Protein AF-A0A443PJQ8-F1 (afdb_monomer)

Solvent-accessible surface area (backbone atoms only — not comparable to full-atom values): 11897 Å² total; per-residue (Å²): 130,86,82,80,72,77,77,77,75,76,94,65,53,70,30,45,56,59,37,41,75,72,63,35,44,68,38,52,44,91,67,78,41,58,80,58,66,49,72,56,95,52,37,38,32,28,23,57,45,51,42,43,94,56,44,62,62,54,51,47,50,52,36,51,48,28,71,72,37,73,86,68,40,46,61,69,47,46,48,49,49,50,50,26,34,27,21,73,39,39,65,22,39,50,52,37,33,75,33,52,25,43,45,68,77,59,100,40,48,54,56,55,16,54,48,35,64,50,61,56,66,92,64,85,81,59,67,89,72,29,93,56,40,67,50,48,54,60,53,55,62,70,73,43,95,81,70,82,79,87,81,85,73,85,76,96,73,84,84,85,78,88,74,81,78,70,67,66,67,66,69,66,68,75,76,72,85,81,77,98,72,83,58,66,63,65,70,54,51,60,47,101,72,90

Foldseek 3Di:
DPPPDPPDQPLFFAAQVVLVVLQAAEAEDDDQFQLDWDDDPSYIYGHADEAEPCCLVVLLVVLVVCVVDVVVPCSSVLSLRRVLNHQQALVSLVRCVVNNRYHYPDPGSRVVSVSSVPRCVPPDDDLVRYPCVVVSVVRSVSVDPPDDDPPDDDDPDDDDDDDPPVPPVVVVVVPPPDDDDPPCVSVVRRDNDD

Organism: NCBI:txid337451

InterPro domains:
  IPR004158 Protein of unknown function DUF247, plant [PF03140] (4-148)
  IPR004158 Protein of unknown function DUF247, plant [PTHR31170] (11-147)

Radius of gyration: 19.06 Å; Cα contacts (8 Å, |Δi|>4): 209; chains: 1; bounding box: 44×51×51 Å

Structure (mmCIF, N/CA/C/O backbone):
data_AF-A0A443PJQ8-F1
#
_entry.id   AF-A0A443PJQ8-F1
#
loop_
_atom_site.group_PDB
_atom_site.id
_atom_site.type_symbol
_atom_site.label_atom_id
_atom_site.label_alt_id
_atom_site.label_comp_id
_atom_site.label_asym_id
_atom_site.label_entity_id
_atom_site.label_seq_id
_atom_site.pdbx_PDB_ins_code
_atom_site.Cartn_x
_atom_site.Cartn_y
_atom_site.Cartn_z
_atom_site.occupancy
_atom_site.B_iso_or_equiv
_atom_site.auth_seq_id
_atom_site.auth_comp_id
_atom_site.auth_asym_id
_atom_site.auth_atom_id
_atom_site.pdbx_PDB_model_num
ATOM 1 N N . MET A 1 1 ? 30.619 6.385 32.234 1.00 41.66 1 MET A N 1
ATOM 2 C CA . MET A 1 1 ? 29.386 5.638 31.900 1.00 41.66 1 MET A CA 1
ATOM 3 C C . MET A 1 1 ? 29.283 5.552 30.386 1.00 41.66 1 MET A C 1
ATOM 5 O O . MET A 1 1 ? 29.404 6.601 29.759 1.00 41.66 1 MET A O 1
ATOM 9 N N . PRO A 1 2 ? 29.130 4.364 29.779 1.00 45.75 2 PRO A N 1
ATOM 10 C CA . PRO A 1 2 ? 28.908 4.286 28.343 1.00 45.75 2 PRO A CA 1
ATOM 11 C C . PRO A 1 2 ? 27.565 4.941 28.016 1.00 45.75 2 PRO A C 1
ATOM 13 O O . PRO A 1 2 ? 26.543 4.607 28.613 1.00 45.75 2 PRO A O 1
ATOM 16 N N . GLN A 1 3 ? 27.579 5.908 27.099 1.00 40.88 3 GLN A N 1
ATOM 17 C CA . GLN A 1 3 ? 26.362 6.540 26.604 1.00 40.88 3 GLN A CA 1
ATOM 18 C C . GLN A 1 3 ? 25.539 5.483 25.862 1.00 40.88 3 GLN A C 1
ATOM 20 O O . GLN A 1 3 ? 25.941 4.999 24.803 1.00 40.88 3 GLN A O 1
ATOM 25 N N . HIS A 1 4 ? 24.397 5.095 26.429 1.00 46.59 4 HIS A N 1
ATOM 26 C CA . HIS A 1 4 ? 23.454 4.208 25.762 1.00 46.59 4 HIS A CA 1
ATOM 27 C C . HIS A 1 4 ? 22.765 5.009 24.653 1.00 46.59 4 HIS A C 1
ATOM 29 O O . HIS A 1 4 ? 21.842 5.784 24.904 1.00 46.59 4 HIS A O 1
ATOM 35 N N . LYS A 1 5 ? 23.278 4.894 23.423 1.00 34.62 5 LYS A N 1
ATOM 36 C CA . LYS A 1 5 ? 22.664 5.520 22.250 1.00 34.62 5 LYS A CA 1
ATOM 37 C C . LYS A 1 5 ? 21.243 4.952 22.118 1.00 34.62 5 LYS A C 1
ATOM 39 O O . LYS A 1 5 ? 21.109 3.727 22.123 1.00 34.62 5 LYS A O 1
ATOM 44 N N . PRO A 1 6 ? 20.194 5.792 22.025 1.00 45.84 6 PRO A N 1
ATOM 45 C CA . PRO A 1 6 ? 18.834 5.289 21.896 1.00 45.84 6 PRO A CA 1
ATOM 46 C C . PRO A 1 6 ? 18.746 4.366 20.673 1.00 45.84 6 PRO A C 1
ATOM 48 O O . PRO A 1 6 ? 19.402 4.649 19.660 1.00 45.84 6 PRO A O 1
ATOM 51 N N . PRO A 1 7 ? 17.973 3.265 20.754 1.00 47.31 7 PRO A N 1
ATOM 52 C CA . PRO A 1 7 ? 17.862 2.320 19.657 1.00 47.31 7 PRO A CA 1
ATOM 53 C C . PRO A 1 7 ? 17.433 3.064 18.387 1.00 47.31 7 PRO A C 1
ATOM 55 O O . PRO A 1 7 ? 16.593 3.975 18.466 1.00 47.31 7 PRO A O 1
ATOM 58 N N . PRO A 1 8 ? 18.022 2.723 17.224 1.00 47.84 8 PRO A N 1
ATOM 59 C CA . PRO A 1 8 ? 17.660 3.364 15.973 1.00 47.84 8 PRO A CA 1
ATOM 60 C C . PRO A 1 8 ? 16.141 3.258 15.782 1.00 47.84 8 PRO A C 1
ATOM 62 O O . PRO A 1 8 ? 15.546 2.241 16.155 1.00 47.84 8 PRO A O 1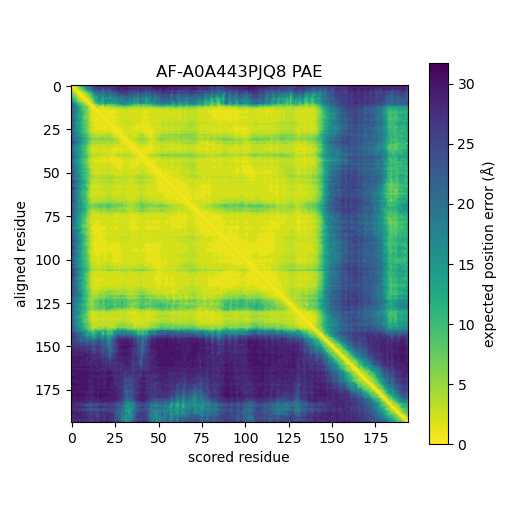
ATOM 65 N N . PRO A 1 9 ? 15.488 4.313 15.266 1.00 51.91 9 PRO A N 1
ATOM 66 C CA . PRO A 1 9 ? 14.054 4.275 15.031 1.00 51.91 9 PRO A CA 1
ATOM 67 C C . PRO A 1 9 ? 13.702 3.059 14.160 1.00 51.91 9 PRO A C 1
ATOM 69 O O . PRO A 1 9 ? 14.502 2.694 13.289 1.00 51.91 9 PRO A O 1
ATOM 72 N N . PRO A 1 10 ? 12.538 2.421 14.393 1.00 56.47 10 PRO A N 1
ATOM 73 C CA . PRO A 1 10 ? 12.100 1.308 13.566 1.00 56.47 10 PRO A CA 1
ATOM 74 C C . PRO A 1 10 ? 12.135 1.736 12.100 1.00 56.47 10 PRO A C 1
ATOM 76 O O . PRO A 1 10 ? 11.617 2.796 11.747 1.00 56.47 10 PRO A O 1
ATOM 79 N N . LYS A 1 11 ? 12.783 0.922 11.265 1.00 62.59 11 LYS A N 1
ATOM 80 C CA . LYS A 1 11 ? 12.889 1.167 9.819 1.00 62.59 11 LYS A CA 1
ATOM 81 C C . LYS A 1 11 ? 11.603 0.802 9.072 1.00 62.59 11 LYS A C 1
ATOM 83 O O . LYS A 1 11 ? 11.532 0.983 7.866 1.00 62.59 11 LYS A O 1
ATOM 88 N N . THR A 1 12 ? 10.612 0.277 9.784 1.00 73.62 12 THR A N 1
ATOM 89 C CA . THR A 1 12 ? 9.310 -0.137 9.266 1.00 73.62 12 THR A CA 1
ATOM 90 C C . THR A 1 12 ? 8.196 0.573 10.031 1.00 73.62 12 THR A C 1
ATOM 92 O O . THR A 1 12 ? 8.426 1.169 11.089 1.00 73.62 12 THR A O 1
ATOM 95 N N . ILE A 1 13 ? 6.992 0.537 9.469 1.00 85.56 13 ILE A N 1
ATOM 96 C CA . ILE A 1 13 ? 5.757 0.995 10.110 1.00 85.56 13 ILE A CA 1
ATOM 97 C C . ILE A 1 13 ? 4.961 -0.238 10.586 1.00 85.56 13 ILE A C 1
ATOM 99 O O . ILE A 1 13 ? 5.074 -1.291 9.954 1.00 85.56 13 ILE A O 1
ATOM 103 N N . PRO A 1 14 ? 4.192 -0.164 11.690 1.00 91.31 14 PRO A N 1
ATOM 104 C CA . PRO A 1 14 ? 3.276 -1.238 12.078 1.00 91.31 14 PRO A CA 1
ATOM 105 C C . PRO A 1 14 ? 2.216 -1.541 11.007 1.00 91.31 14 PRO A C 1
ATOM 107 O O . PRO A 1 14 ? 1.921 -0.699 10.158 1.00 91.31 14 PRO A O 1
ATOM 110 N N . THR A 1 15 ? 1.607 -2.728 11.085 1.00 95.44 15 THR A N 1
ATOM 111 C CA . THR A 1 15 ? 0.559 -3.153 10.141 1.00 95.44 15 THR A CA 1
ATOM 112 C C . THR A 1 15 ? -0.713 -2.321 10.295 1.00 95.44 15 THR A C 1
ATOM 114 O O . THR A 1 15 ? -0.948 -1.714 11.342 1.00 95.44 15 THR A O 1
ATOM 117 N N . ALA A 1 16 ? -1.577 -2.321 9.280 1.00 97.06 16 ALA A N 1
ATOM 118 C CA . ALA A 1 16 ? -2.798 -1.521 9.277 1.00 97.06 16 ALA A CA 1
ATOM 119 C C . ALA A 1 16 ? -3.693 -1.791 10.500 1.00 97.06 16 ALA A C 1
ATOM 121 O O . ALA A 1 16 ? -4.196 -0.843 11.104 1.00 97.06 16 ALA A O 1
ATOM 122 N N . ILE A 1 17 ? -3.843 -3.054 10.917 1.00 96.88 17 ILE A N 1
ATOM 123 C CA . ILE A 1 17 ? -4.593 -3.398 12.136 1.00 96.88 17 ILE A CA 1
ATOM 124 C C . ILE A 1 17 ? -3.928 -2.820 13.389 1.00 96.88 17 ILE A C 1
ATOM 126 O O . ILE A 1 17 ? -4.607 -2.177 14.185 1.00 96.88 17 ILE A O 1
ATOM 130 N N . ALA A 1 18 ? -2.610 -2.975 13.546 1.00 94.44 18 ALA A N 1
ATOM 131 C CA . ALA A 1 18 ? -1.897 -2.442 14.708 1.00 94.44 18 ALA A CA 1
ATOM 132 C C . ALA A 1 18 ? -2.000 -0.908 14.788 1.00 94.44 18 ALA A C 1
ATOM 134 O O . ALA A 1 18 ? -2.133 -0.335 15.869 1.00 94.44 18 ALA A O 1
ATOM 135 N N . LEU A 1 19 ? -1.982 -0.230 13.639 1.00 94.94 19 LEU A N 1
ATOM 136 C CA . LEU A 1 19 ? -2.197 1.214 13.565 1.00 94.94 19 LEU A CA 1
ATOM 137 C C . LEU A 1 19 ? -3.631 1.604 13.924 1.00 94.94 19 LEU A C 1
ATOM 139 O O . LEU A 1 19 ? -3.829 2.575 14.654 1.00 94.94 19 LEU A O 1
ATOM 143 N N . GLN A 1 20 ? -4.622 0.838 13.464 1.00 95.69 20 GLN A N 1
ATOM 144 C CA . GLN A 1 20 ? -6.016 1.051 13.840 1.00 95.69 20 GLN A CA 1
ATOM 145 C C . GLN A 1 20 ? -6.234 0.890 15.348 1.00 95.69 20 GLN A C 1
ATOM 147 O O . GLN A 1 20 ? -6.900 1.724 15.962 1.00 95.69 20 GLN A O 1
ATOM 152 N N . GLU A 1 21 ? -5.637 -0.134 15.955 1.00 93.62 21 GLU A N 1
ATOM 153 C CA . GLU A 1 21 ? -5.668 -0.362 17.405 1.00 93.62 21 GLU A CA 1
ATOM 154 C C . GLU A 1 21 ? -4.965 0.764 18.181 1.00 93.62 21 GLU A C 1
ATOM 156 O O . GLU A 1 21 ? -5.403 1.131 19.270 1.00 93.62 21 GLU A O 1
ATOM 161 N N . ALA A 1 22 ? -3.939 1.385 17.590 1.00 91.38 22 ALA A N 1
ATOM 162 C CA . ALA A 1 22 ? -3.283 2.581 18.121 1.00 91.38 22 ALA A CA 1
ATOM 163 C C . ALA A 1 22 ? -4.078 3.889 17.894 1.00 91.38 22 ALA A C 1
ATOM 165 O O . ALA A 1 22 ? -3.595 4.971 18.229 1.00 91.38 22 ALA A O 1
ATOM 166 N N . GLY A 1 23 ? -5.288 3.815 17.329 1.00 93.19 23 GLY A N 1
ATOM 167 C CA . GLY A 1 23 ? -6.185 4.955 17.124 1.00 93.19 23 GLY A CA 1
ATOM 168 C C . GLY A 1 23 ? -6.020 5.683 15.788 1.00 93.19 23 GLY A C 1
ATOM 169 O O . GLY A 1 23 ? -6.660 6.718 15.586 1.00 93.19 23 GLY A O 1
ATOM 170 N N . ILE A 1 24 ? -5.206 5.160 14.864 1.00 95.44 24 ILE A N 1
ATOM 171 C CA . ILE A 1 24 ? -5.054 5.731 13.522 1.00 95.44 24 ILE A CA 1
ATOM 172 C C . ILE A 1 24 ? -6.201 5.264 12.625 1.00 95.44 24 ILE A C 1
ATOM 174 O O . ILE A 1 24 ? -6.496 4.077 12.509 1.00 95.44 24 ILE A O 1
ATOM 178 N N . LYS A 1 25 ? -6.853 6.205 11.949 1.00 96.69 25 LYS A N 1
ATOM 179 C CA . LYS A 1 25 ? -7.935 5.923 11.002 1.00 96.69 25 LYS A CA 1
ATOM 180 C C . LYS A 1 25 ? -7.404 5.901 9.576 1.00 96.69 25 LYS A C 1
ATOM 182 O O . LYS A 1 25 ? -6.517 6.678 9.239 1.00 96.69 25 LYS A O 1
ATOM 187 N N . PHE A 1 26 ? -7.999 5.057 8.739 1.00 98.06 26 PHE A N 1
ATOM 188 C CA . PHE A 1 26 ? -7.675 4.940 7.319 1.00 98.06 26 PHE A CA 1
ATOM 189 C C . PHE A 1 26 ? -8.819 5.462 6.460 1.00 98.06 26 PHE A C 1
ATOM 191 O O . PHE A 1 26 ? -9.969 5.055 6.653 1.00 98.06 26 PHE A O 1
ATOM 198 N N . GLN A 1 27 ? -8.503 6.315 5.487 1.00 97.31 27 GLN A N 1
ATOM 199 C CA . GLN A 1 27 ? -9.496 6.879 4.578 1.00 97.31 27 GLN A CA 1
ATOM 200 C C . GLN A 1 27 ? -8.968 7.007 3.147 1.00 97.31 27 GLN A C 1
ATOM 202 O O . GLN A 1 27 ? -7.831 7.407 2.905 1.00 97.31 27 GLN A O 1
ATOM 207 N N . ARG A 1 28 ? -9.826 6.702 2.171 1.00 97.06 28 ARG A N 1
ATOM 208 C CA . ARG A 1 28 ? -9.545 6.994 0.767 1.00 97.06 28 ARG A CA 1
ATOM 209 C C . ARG A 1 28 ? -9.545 8.505 0.510 1.00 97.06 28 ARG A C 1
ATOM 211 O O . ARG A 1 28 ? -10.513 9.184 0.848 1.00 97.06 28 ARG A O 1
ATOM 218 N N . ARG A 1 29 ? -8.547 8.998 -0.227 1.00 93.88 29 ARG A N 1
ATOM 219 C CA . ARG A 1 29 ? -8.530 10.352 -0.810 1.00 93.88 29 ARG A CA 1
ATOM 220 C C . ARG A 1 29 ? -8.521 10.326 -2.338 1.00 93.88 29 ARG A C 1
ATOM 222 O O . ARG A 1 29 ? -8.158 9.329 -2.960 1.00 93.88 29 ARG A O 1
ATOM 229 N N . LYS A 1 30 ? -8.926 11.438 -2.955 1.00 92.00 30 LYS A N 1
ATOM 230 C CA . LYS A 1 30 ? -8.677 11.701 -4.381 1.00 92.00 30 LYS A CA 1
ATOM 231 C C . LYS A 1 30 ? -7.296 12.345 -4.522 1.00 92.00 30 LYS A C 1
ATOM 233 O O . LYS A 1 30 ? -6.959 13.229 -3.738 1.00 92.00 30 LYS A O 1
ATOM 238 N N . ALA A 1 31 ? -6.529 11.896 -5.504 1.00 88.25 31 ALA A N 1
ATOM 239 C CA . ALA A 1 31 ? -5.158 12.321 -5.766 1.00 88.25 31 ALA A CA 1
ATOM 240 C C . ALA A 1 31 ? -4.855 12.164 -7.262 1.00 88.25 31 ALA A C 1
ATOM 242 O O . ALA A 1 31 ? -5.566 11.418 -7.940 1.00 88.25 31 ALA A O 1
ATOM 243 N N . SER A 1 32 ? -3.832 12.853 -7.770 1.00 85.06 32 SER A N 1
ATOM 244 C CA . SER A 1 32 ? -3.387 12.682 -9.161 1.00 85.06 32 SER A CA 1
ATOM 245 C C . SER A 1 32 ? -2.447 11.487 -9.320 1.00 85.06 32 SER A C 1
ATOM 247 O O . SER A 1 32 ? -2.310 10.959 -10.419 1.00 85.06 32 SER A O 1
ATOM 249 N N . SER A 1 33 ? -1.835 11.032 -8.224 1.00 86.44 33 SER A N 1
ATOM 250 C CA . SER A 1 33 ? -1.005 9.829 -8.174 1.00 86.44 33 SER A CA 1
ATOM 251 C C . SER A 1 33 ? -1.363 8.963 -6.971 1.00 86.44 33 SER A C 1
ATOM 253 O O . SER A 1 33 ? -1.597 9.484 -5.880 1.00 86.44 33 SER A O 1
ATOM 255 N N . PHE A 1 34 ? -1.336 7.632 -7.124 1.00 84.56 34 PHE A N 1
ATOM 256 C CA . PHE A 1 34 ? -1.561 6.717 -5.996 1.00 84.56 34 PHE A CA 1
ATOM 257 C C . PHE A 1 34 ? -0.435 6.717 -4.952 1.00 84.56 34 PHE A C 1
ATOM 259 O O . PHE A 1 34 ? -0.611 6.195 -3.853 1.00 84.56 34 PHE A O 1
ATOM 266 N N . LEU A 1 35 ? 0.698 7.348 -5.270 1.00 91.44 35 LEU A N 1
ATOM 267 C CA . LEU A 1 35 ? 1.826 7.516 -4.357 1.00 91.44 35 LEU A CA 1
ATOM 268 C C . LEU A 1 35 ? 1.558 8.580 -3.277 1.00 91.44 35 LEU A C 1
ATOM 270 O O . LEU A 1 35 ? 2.310 8.677 -2.306 1.00 91.44 35 LEU A O 1
ATOM 274 N N . GLU A 1 36 ? 0.515 9.402 -3.417 1.00 91.88 36 GLU A N 1
ATOM 275 C CA . GLU A 1 36 ? 0.263 10.522 -2.507 1.00 91.88 36 GLU A CA 1
ATOM 276 C C . GLU A 1 36 ? -0.400 10.104 -1.182 1.00 91.88 36 GLU A C 1
ATOM 278 O O . GLU A 1 36 ? -1.612 10.257 -0.992 1.00 91.88 36 GLU A O 1
ATOM 283 N N . VAL A 1 37 ? 0.416 9.637 -0.240 1.00 94.75 37 VAL A N 1
ATOM 284 C CA . VAL A 1 37 ? 0.005 9.298 1.130 1.00 94.75 37 VAL A CA 1
ATOM 285 C C . VAL A 1 37 ? 0.119 10.518 2.045 1.00 94.75 37 VAL A C 1
ATOM 287 O O . VAL A 1 37 ? 1.127 11.226 2.026 1.00 94.75 37 VAL A O 1
ATOM 290 N N . THR A 1 38 ? -0.887 10.748 2.889 1.00 94.81 38 THR A N 1
ATOM 291 C CA . THR A 1 38 ? -0.845 11.775 3.939 1.00 94.81 38 THR A CA 1
ATOM 292 C C . THR A 1 38 ? -1.104 11.160 5.307 1.00 94.81 38 THR A C 1
ATOM 294 O O . THR A 1 38 ? -1.856 10.200 5.457 1.00 94.81 38 THR A O 1
ATOM 297 N N . TYR A 1 39 ? -0.476 11.736 6.330 1.00 94.62 39 TYR A N 1
ATOM 298 C CA . TYR A 1 39 ? -0.754 11.405 7.719 1.00 94.62 39 TYR A CA 1
ATOM 299 C C . TYR A 1 39 ? -0.830 12.685 8.549 1.00 94.62 39 TYR A C 1
ATOM 301 O O . TYR A 1 39 ? 0.160 13.410 8.670 1.00 94.62 39 TYR A O 1
ATOM 309 N N . LYS A 1 40 ? -2.012 12.991 9.092 1.00 92.25 40 LYS A N 1
ATOM 310 C CA . LYS A 1 40 ? -2.253 14.184 9.916 1.00 92.25 40 LYS A CA 1
ATOM 311 C C . LYS A 1 40 ? -3.271 13.872 11.006 1.00 92.25 40 LYS A C 1
ATOM 313 O O . LYS A 1 40 ? -4.322 13.318 10.721 1.00 92.25 40 LYS A O 1
ATOM 318 N N . GLN A 1 41 ? -2.965 14.256 12.248 1.00 89.12 41 GLN A N 1
ATOM 319 C CA . GLN A 1 41 ? -3.892 14.175 13.391 1.00 89.12 41 GLN A CA 1
ATOM 320 C C . GLN A 1 41 ? -4.560 12.792 13.565 1.00 89.12 41 GLN A C 1
ATOM 322 O O . GLN A 1 41 ? -5.758 12.697 13.813 1.00 89.12 41 GLN A O 1
ATOM 327 N N . GLY A 1 42 ? -3.793 11.707 13.409 1.00 91.50 42 GLY A N 1
ATOM 328 C CA . GLY A 1 42 ? -4.320 10.344 13.546 1.00 91.50 42 GLY A CA 1
ATOM 329 C C . GLY A 1 42 ? -5.135 9.849 12.345 1.00 91.50 42 GLY A C 1
ATOM 330 O O . GLY A 1 42 ? -5.692 8.759 12.407 1.00 91.50 42 GLY A O 1
ATOM 331 N N . LEU A 1 43 ? -5.202 10.600 11.245 1.00 95.62 43 LEU A N 1
ATOM 332 C CA . LEU A 1 43 ? -5.814 10.168 9.991 1.00 95.62 43 LEU A CA 1
ATOM 333 C C . LEU A 1 43 ? -4.726 9.891 8.952 1.00 95.62 43 LEU A C 1
ATOM 335 O O . LEU A 1 43 ? -3.934 10.776 8.619 1.00 95.62 43 LEU A O 1
ATOM 339 N N . MET A 1 44 ? -4.695 8.658 8.455 1.00 97.25 44 MET A N 1
ATOM 340 C CA . MET A 1 44 ? -3.895 8.237 7.315 1.00 97.25 44 MET A CA 1
ATOM 341 C C . MET A 1 44 ? -4.785 8.183 6.079 1.00 97.25 44 MET A C 1
ATOM 343 O O . MET A 1 44 ? -5.730 7.392 6.014 1.00 97.25 44 MET A O 1
ATOM 347 N N . GLU A 1 45 ? -4.481 9.021 5.094 1.00 97.19 45 GLU A N 1
ATOM 348 C CA . GLU A 1 45 ? -5.229 9.052 3.847 1.00 97.19 45 GLU A CA 1
ATOM 349 C C . GLU A 1 45 ? -4.378 8.566 2.682 1.00 97.19 45 GLU A C 1
ATOM 351 O O . GLU A 1 45 ? -3.207 8.929 2.533 1.00 97.19 45 GLU A O 1
ATOM 356 N N . MET A 1 46 ? -4.994 7.748 1.835 1.00 96.62 46 MET A N 1
ATOM 357 C CA . MET A 1 46 ? -4.330 7.133 0.693 1.00 96.62 46 MET A CA 1
ATOM 358 C C . MET A 1 46 ? -5.248 7.134 -0.523 1.00 96.62 46 MET A C 1
ATOM 360 O O . MET A 1 46 ? -6.469 7.004 -0.381 1.00 96.62 46 MET A O 1
ATOM 364 N N . PRO A 1 47 ? -4.708 7.285 -1.734 1.00 95.00 47 PRO A N 1
ATOM 365 C CA . PRO A 1 47 ? -5.482 7.066 -2.938 1.00 95.00 47 PRO A CA 1
ATOM 366 C C . PRO A 1 47 ? -5.823 5.581 -3.070 1.00 95.00 47 PRO A C 1
ATOM 368 O O . PRO A 1 47 ? -5.202 4.718 -2.448 1.00 95.00 47 PRO A O 1
ATOM 371 N N . ARG A 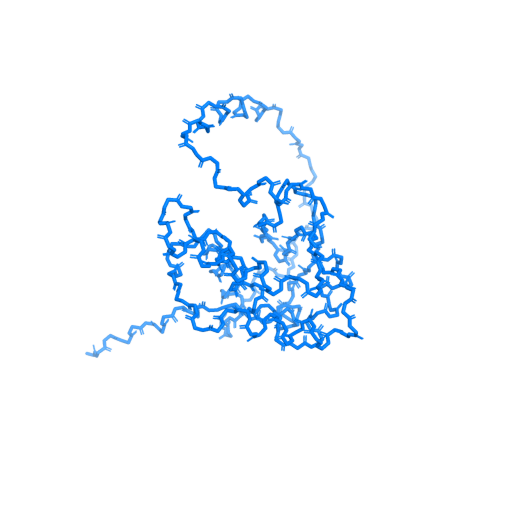1 48 ? -6.830 5.286 -3.890 1.00 95.44 48 ARG A N 1
ATOM 372 C CA . ARG A 1 48 ? -7.208 3.905 -4.183 1.00 95.44 48 ARG A CA 1
ATOM 373 C C . ARG A 1 48 ? -6.113 3.222 -5.004 1.00 95.44 48 ARG A C 1
ATOM 375 O O . ARG A 1 48 ? -5.625 3.814 -5.962 1.00 95.44 48 ARG A O 1
ATOM 382 N N . VAL A 1 49 ? -5.825 1.967 -4.680 1.00 94.19 49 VAL A N 1
ATOM 383 C CA . VAL A 1 49 ? -5.030 1.051 -5.499 1.00 94.19 49 VAL A CA 1
ATOM 384 C C . VAL A 1 49 ? -5.864 -0.166 -5.846 1.00 94.19 49 VAL A C 1
ATOM 386 O O . VAL A 1 49 ? -6.489 -0.774 -4.974 1.00 94.19 49 VAL A O 1
ATOM 389 N N . THR A 1 50 ? -5.856 -0.509 -7.128 1.00 94.06 50 THR A N 1
ATOM 390 C CA . THR A 1 50 ? -6.494 -1.712 -7.648 1.00 94.06 50 THR A CA 1
ATOM 391 C C . THR A 1 50 ? -5.426 -2.792 -7.832 1.00 94.06 50 THR A C 1
ATOM 393 O O . THR A 1 50 ? -4.336 -2.541 -8.345 1.00 94.06 50 THR A O 1
ATOM 396 N N . VAL A 1 51 ? -5.704 -3.984 -7.302 1.00 95.12 51 VAL A N 1
ATOM 397 C CA . VAL A 1 51 ? -4.784 -5.124 -7.280 1.00 95.12 51 VAL A CA 1
ATOM 398 C C . VAL A 1 51 ? -5.337 -6.237 -8.163 1.00 95.12 51 VAL A C 1
ATOM 400 O O . VAL A 1 51 ? -6.417 -6.787 -7.928 1.00 95.12 51 VAL A O 1
ATOM 403 N N . SER A 1 52 ? -4.560 -6.593 -9.173 1.00 94.31 52 SER A N 1
ATOM 404 C CA . SER A 1 52 ? -4.860 -7.609 -10.171 1.00 94.31 52 SER A CA 1
ATOM 405 C C . SER A 1 52 ? -3.742 -8.653 -10.235 1.00 94.31 52 SER A C 1
ATOM 407 O O . SER A 1 52 ? -2.704 -8.539 -9.577 1.00 94.31 52 SER A O 1
ATOM 409 N N . HIS A 1 53 ? -3.928 -9.689 -11.056 1.00 90.31 53 HIS A N 1
ATOM 410 C CA . HIS A 1 53 ? -2.902 -10.716 -11.276 1.00 90.31 53 HIS A CA 1
ATOM 411 C C . HIS A 1 53 ? -1.600 -10.150 -11.878 1.00 90.31 53 HIS A C 1
ATOM 413 O O . HIS A 1 53 ? -0.549 -10.780 -11.764 1.00 90.31 53 HIS A O 1
ATOM 419 N N . TYR A 1 54 ? -1.646 -8.952 -12.472 1.00 91.69 54 TYR A N 1
ATOM 420 C CA . TYR A 1 54 ? -0.491 -8.287 -13.079 1.00 91.69 54 TYR A CA 1
ATOM 421 C C . TYR A 1 54 ? 0.274 -7.383 -12.107 1.00 91.69 54 TYR A C 1
ATOM 423 O O . TYR A 1 54 ? 1.440 -7.073 -12.362 1.00 91.69 54 TYR A O 1
ATOM 431 N N . THR A 1 55 ? -0.340 -6.987 -10.984 1.00 92.44 55 THR A N 1
ATOM 432 C CA . THR A 1 55 ? 0.222 -6.003 -10.045 1.00 92.44 55 THR A CA 1
ATOM 433 C C . THR A 1 55 ? 1.615 -6.394 -9.558 1.00 92.44 55 THR A C 1
ATOM 435 O O . THR A 1 55 ? 2.501 -5.549 -9.542 1.00 92.44 55 THR A O 1
ATOM 438 N N . ASN A 1 56 ? 1.853 -7.669 -9.228 1.00 91.75 56 ASN A N 1
ATOM 439 C CA . ASN A 1 56 ? 3.169 -8.124 -8.759 1.00 91.75 56 ASN A CA 1
ATOM 440 C C . ASN A 1 56 ? 4.267 -7.884 -9.808 1.00 91.75 56 ASN A C 1
ATOM 442 O O . ASN A 1 56 ? 5.297 -7.286 -9.509 1.00 91.75 56 ASN A O 1
ATOM 446 N N . SER A 1 57 ? 4.038 -8.326 -11.047 1.00 91.31 57 SER A N 1
ATOM 447 C CA . SER A 1 57 ? 5.008 -8.180 -12.137 1.00 91.31 57 SER A CA 1
ATOM 448 C C . SER A 1 57 ? 5.243 -6.712 -12.484 1.00 91.31 57 SER A C 1
ATOM 450 O O . SER A 1 57 ? 6.389 -6.295 -12.637 1.00 91.31 57 SER A O 1
ATOM 452 N N . LEU A 1 58 ? 4.171 -5.918 -12.545 1.00 91.50 58 LEU A N 1
ATOM 453 C CA . LEU A 1 58 ? 4.248 -4.491 -12.840 1.00 91.50 58 LEU A CA 1
ATOM 454 C C . LEU A 1 58 ? 5.011 -3.727 -11.751 1.00 91.50 58 LEU A C 1
ATOM 456 O O . LEU A 1 58 ? 5.898 -2.931 -12.047 1.00 91.50 58 LEU A O 1
ATOM 460 N N . PHE A 1 59 ? 4.706 -3.991 -10.481 1.00 94.94 59 PHE A N 1
ATOM 461 C CA . PHE A 1 59 ? 5.351 -3.293 -9.374 1.00 94.94 59 PHE A CA 1
ATOM 462 C C . PHE A 1 59 ? 6.829 -3.684 -9.268 1.00 94.94 59 PHE A C 1
ATOM 464 O O . PHE A 1 59 ? 7.683 -2.818 -9.102 1.00 94.94 59 PHE A O 1
ATOM 471 N N . ARG A 1 60 ? 7.170 -4.965 -9.460 1.00 93.62 60 ARG A N 1
ATOM 472 C CA . ARG A 1 60 ? 8.575 -5.406 -9.515 1.00 93.62 60 ARG A CA 1
ATOM 473 C C . ARG A 1 60 ? 9.348 -4.782 -10.667 1.00 93.62 60 ARG A C 1
ATOM 475 O O . ARG A 1 60 ? 10.517 -4.454 -10.489 1.00 93.62 60 ARG A O 1
ATOM 482 N N . TYR A 1 61 ? 8.709 -4.605 -11.821 1.00 93.69 61 TYR A N 1
ATOM 483 C CA . TYR A 1 61 ? 9.314 -3.904 -12.947 1.00 93.69 61 TYR A CA 1
ATOM 484 C C . TYR A 1 61 ? 9.668 -2.457 -12.578 1.00 93.69 61 TYR A C 1
ATOM 486 O O . TYR A 1 61 ? 10.797 -2.033 -12.810 1.00 93.69 61 TYR A O 1
ATOM 494 N N . PHE A 1 62 ? 8.754 -1.722 -11.939 1.00 93.00 62 PHE A N 1
ATOM 495 C CA . PHE A 1 62 ? 9.020 -0.343 -11.521 1.00 93.00 62 PHE A CA 1
ATOM 496 C C . PHE A 1 62 ? 10.084 -0.232 -10.427 1.00 93.00 62 PHE A C 1
ATOM 498 O O . PHE A 1 62 ? 10.925 0.659 -10.503 1.00 93.00 62 PHE A O 1
ATOM 505 N N . ILE A 1 63 ? 10.108 -1.157 -9.463 1.00 92.25 63 ILE A N 1
ATOM 506 C CA . ILE A 1 63 ? 11.196 -1.232 -8.477 1.00 92.25 63 ILE A CA 1
ATOM 507 C C . ILE A 1 63 ? 12.533 -1.451 -9.198 1.00 92.25 63 ILE A C 1
ATOM 509 O O . ILE A 1 63 ? 13.487 -0.712 -8.976 1.00 92.25 63 ILE A O 1
ATOM 513 N N . ALA A 1 64 ? 12.612 -2.424 -10.110 1.00 92.44 64 ALA A N 1
ATOM 514 C CA . ALA A 1 64 ? 13.840 -2.685 -10.860 1.00 92.44 64 ALA A CA 1
ATOM 515 C C . ALA A 1 64 ? 14.283 -1.473 -11.699 1.00 92.44 64 ALA A C 1
ATOM 517 O O . ALA A 1 64 ? 15.476 -1.185 -11.770 1.00 92.44 64 ALA A O 1
ATOM 518 N N . LEU A 1 65 ? 13.333 -0.744 -12.294 1.00 91.31 65 LEU A N 1
ATOM 519 C CA . LEU A 1 65 ? 13.599 0.474 -13.058 1.00 91.31 65 LEU A CA 1
ATOM 520 C C . LEU A 1 65 ? 14.208 1.581 -12.184 1.00 91.31 65 LEU A C 1
ATOM 522 O O . LEU A 1 65 ? 15.223 2.156 -12.568 1.00 91.31 65 LEU A O 1
ATOM 526 N N . GLU A 1 66 ? 13.634 1.845 -11.006 1.00 91.88 66 GLU A N 1
ATOM 527 C CA . GLU A 1 66 ? 14.176 2.815 -10.040 1.00 91.88 66 GLU A CA 1
ATOM 528 C C . GLU A 1 66 ? 15.572 2.423 -9.537 1.00 91.88 66 GLU A C 1
ATOM 530 O O . GLU A 1 66 ? 16.445 3.275 -9.380 1.00 91.88 66 GLU A O 1
ATOM 535 N N . HIS A 1 67 ? 15.812 1.128 -9.327 1.00 87.44 67 HIS A N 1
ATOM 536 C CA . HIS A 1 67 ? 17.123 0.623 -8.920 1.00 87.44 67 HIS A CA 1
ATOM 537 C C . HIS A 1 67 ? 18.180 0.711 -10.027 1.00 87.44 67 HIS A C 1
ATOM 539 O O . HIS A 1 67 ? 19.365 0.869 -9.729 1.00 87.44 67 HIS A O 1
ATOM 545 N N . TYR A 1 68 ? 17.771 0.572 -11.287 1.00 89.94 68 TYR A N 1
ATOM 546 C CA . TYR A 1 68 ? 18.674 0.616 -12.433 1.00 89.94 68 TYR A CA 1
ATOM 547 C C . TYR A 1 68 ? 19.046 2.048 -12.834 1.00 89.94 68 TYR A C 1
ATOM 549 O O . TYR A 1 68 ? 20.202 2.303 -13.171 1.00 89.94 68 TYR A O 1
ATOM 557 N N . ASP A 1 69 ? 18.091 2.983 -12.787 1.00 86.69 69 ASP A N 1
ATOM 558 C CA . ASP A 1 69 ? 18.315 4.390 -13.126 1.00 86.69 69 ASP A CA 1
ATOM 559 C C . ASP A 1 69 ? 18.083 5.303 -11.909 1.00 86.69 69 ASP A C 1
ATOM 561 O O . ASP A 1 69 ? 16.938 5.667 -11.614 1.00 86.69 69 ASP A O 1
ATOM 565 N N . PRO A 1 70 ? 19.161 5.775 -11.249 1.00 82.88 70 PRO A N 1
ATOM 566 C CA . PRO A 1 70 ? 19.065 6.703 -10.124 1.00 82.88 70 PRO A CA 1
ATOM 567 C C . PRO A 1 70 ? 18.276 7.986 -10.426 1.00 82.88 70 PRO A C 1
ATOM 569 O O . PRO A 1 70 ? 17.807 8.646 -9.499 1.00 82.88 70 PRO A O 1
ATOM 572 N N . LYS A 1 71 ? 18.107 8.361 -11.705 1.00 86.38 71 LYS A N 1
ATOM 573 C CA . LYS A 1 71 ? 1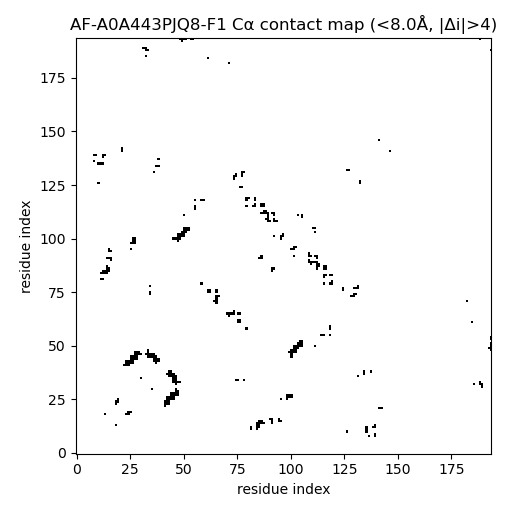7.328 9.542 -12.107 1.00 86.38 71 LYS A CA 1
ATOM 574 C C . LYS A 1 71 ? 15.823 9.369 -11.904 1.00 86.38 71 LYS A C 1
ATOM 576 O O . LYS A 1 71 ? 15.133 10.380 -11.795 1.00 86.38 71 LYS A O 1
ATOM 581 N N . CYS A 1 72 ? 15.304 8.139 -11.842 1.00 82.94 72 CYS A N 1
ATOM 582 C CA . CYS A 1 72 ? 13.887 7.902 -11.536 1.00 82.94 72 CYS A CA 1
ATOM 583 C C . CYS A 1 72 ? 13.577 8.071 -10.033 1.00 82.94 72 CYS A C 1
ATOM 585 O O . CYS A 1 72 ? 12.415 8.244 -9.666 1.00 82.94 72 CYS A O 1
ATOM 587 N N . GLY A 1 73 ? 14.598 8.109 -9.168 1.00 86.94 73 GLY A N 1
ATOM 588 C CA . GLY A 1 73 ? 14.430 8.218 -7.719 1.00 86.94 73 GLY A CA 1
ATOM 589 C C . GLY A 1 73 ? 13.959 6.909 -7.077 1.00 86.94 73 GLY A C 1
ATOM 590 O O . GLY A 1 73 ? 14.159 5.837 -7.628 1.00 86.94 73 GLY A O 1
ATOM 591 N N . SER A 1 74 ? 13.368 7.001 -5.883 1.00 89.56 74 SER A N 1
ATOM 592 C CA . SER A 1 74 ? 12.980 5.850 -5.043 1.00 89.56 74 SER A CA 1
ATOM 593 C C . SER A 1 74 ? 11.527 5.924 -4.551 1.00 89.56 74 SER A C 1
ATOM 595 O O . SER A 1 74 ? 11.177 5.323 -3.528 1.00 89.56 74 SER A O 1
ATOM 597 N N . HIS A 1 75 ? 10.682 6.730 -5.201 1.00 90.94 75 HIS A N 1
ATOM 598 C CA . HIS A 1 75 ? 9.333 7.026 -4.708 1.00 90.94 75 HIS A CA 1
ATOM 599 C C . HIS A 1 75 ? 8.435 5.794 -4.799 1.00 90.94 75 HIS A C 1
ATOM 601 O O . HIS A 1 75 ? 7.746 5.454 -3.839 1.00 90.94 75 HIS A O 1
ATOM 607 N N . PHE A 1 76 ? 8.470 5.084 -5.921 1.00 91.75 76 PHE A N 1
ATOM 608 C CA . PHE A 1 76 ? 7.670 3.888 -6.117 1.00 91.75 76 PHE A CA 1
ATOM 609 C C . PHE A 1 76 ? 8.116 2.759 -5.177 1.00 91.75 76 PHE A C 1
ATOM 611 O O . PHE A 1 76 ? 7.290 2.123 -4.522 1.00 91.75 76 PHE A O 1
ATOM 618 N N . THR A 1 77 ? 9.425 2.562 -5.030 1.00 92.62 77 THR A N 1
ATOM 619 C CA . THR A 1 77 ? 10.021 1.588 -4.107 1.00 92.62 77 THR A CA 1
ATOM 620 C C . THR A 1 77 ? 9.656 1.909 -2.660 1.00 92.62 77 THR A C 1
ATOM 622 O O . THR A 1 77 ? 9.215 1.032 -1.920 1.00 92.62 77 THR A O 1
ATOM 625 N N . SER A 1 78 ? 9.741 3.185 -2.271 1.00 92.94 78 SER A N 1
ATOM 626 C CA . SER A 1 78 ? 9.311 3.659 -0.951 1.00 92.94 78 SER A CA 1
ATOM 627 C C . SER A 1 78 ? 7.837 3.359 -0.681 1.00 92.94 78 SER A C 1
ATOM 629 O O . SER A 1 78 ? 7.489 2.912 0.411 1.00 92.94 78 SER A O 1
ATOM 631 N N . TYR A 1 79 ? 6.973 3.572 -1.675 1.00 94.19 79 TYR A N 1
ATOM 632 C CA . TYR A 1 79 ? 5.552 3.254 -1.576 1.00 94.19 79 TYR A CA 1
ATOM 633 C C . TYR A 1 79 ? 5.307 1.746 -1.439 1.00 94.19 79 TYR A C 1
ATOM 635 O O . TYR A 1 79 ? 4.518 1.323 -0.596 1.00 94.19 79 TYR A O 1
ATOM 643 N N . CYS A 1 80 ? 6.011 0.920 -2.214 1.00 94.12 80 CYS A N 1
ATOM 644 C CA . CYS A 1 80 ? 5.878 -0.534 -2.136 1.00 94.12 80 CYS A CA 1
ATOM 645 C C . CYS A 1 80 ? 6.300 -1.074 -0.768 1.00 94.12 80 CYS A C 1
ATOM 647 O O . CYS A 1 80 ? 5.606 -1.917 -0.211 1.00 94.12 80 CYS A O 1
ATOM 649 N N . ILE A 1 81 ? 7.386 -0.554 -0.193 1.00 92.50 81 ILE A N 1
ATOM 650 C CA . ILE A 1 81 ? 7.851 -0.929 1.153 1.00 92.50 81 ILE A CA 1
ATOM 651 C C . ILE A 1 81 ? 6.864 -0.483 2.229 1.00 92.50 81 ILE A C 1
ATOM 653 O O . ILE A 1 81 ? 6.627 -1.199 3.203 1.00 92.50 81 ILE A O 1
ATOM 657 N N . PHE A 1 82 ? 6.259 0.688 2.047 1.00 94.12 82 PHE A N 1
ATOM 658 C CA . PHE A 1 82 ? 5.198 1.164 2.921 1.00 94.12 82 PHE A CA 1
ATOM 659 C C . PHE A 1 82 ? 3.963 0.250 2.873 1.00 94.12 82 PHE A C 1
ATOM 661 O O . PHE A 1 82 ? 3.471 -0.155 3.924 1.00 94.12 82 PHE A O 1
ATOM 668 N N . MET A 1 83 ? 3.506 -0.137 1.678 1.00 95.69 83 MET A N 1
ATOM 669 C CA . MET A 1 83 ? 2.378 -1.062 1.507 1.00 95.69 83 MET A CA 1
ATOM 670 C C . MET A 1 83 ? 2.675 -2.467 2.044 1.00 95.69 83 MET A C 1
ATOM 672 O O . MET A 1 83 ? 1.833 -3.035 2.732 1.00 95.69 83 MET A O 1
ATOM 676 N N . ASP A 1 84 ? 3.873 -2.994 1.785 1.00 93.94 84 ASP A N 1
ATOM 677 C CA . ASP A 1 84 ? 4.373 -4.262 2.338 1.00 93.94 84 ASP A CA 1
ATOM 678 C C . ASP A 1 84 ? 4.364 -4.244 3.877 1.00 93.94 84 ASP A C 1
ATOM 680 O O . ASP A 1 84 ? 3.873 -5.163 4.522 1.00 93.94 84 ASP A O 1
ATOM 684 N N . SER A 1 85 ? 4.785 -3.131 4.485 1.00 92.19 85 SER A N 1
ATOM 685 C CA . SER A 1 85 ? 4.751 -2.969 5.945 1.00 92.19 85 SER A CA 1
ATOM 686 C C . SER A 1 85 ? 3.325 -2.880 6.512 1.00 92.19 85 SER A C 1
ATOM 688 O O . SER A 1 85 ? 3.043 -3.429 7.578 1.00 92.19 85 SER A O 1
ATOM 690 N N . LEU A 1 86 ? 2.412 -2.189 5.819 1.00 95.50 86 LEU A N 1
ATOM 691 C CA . LEU A 1 86 ? 1.015 -2.066 6.245 1.00 95.50 86 LEU A CA 1
ATOM 692 C C . LEU A 1 86 ? 0.249 -3.393 6.133 1.00 95.50 86 LEU A C 1
ATOM 694 O O . LEU A 1 86 ? -0.661 -3.635 6.930 1.00 95.50 86 LEU A O 1
ATOM 698 N N . ILE A 1 87 ? 0.585 -4.237 5.157 1.00 96.81 87 ILE A N 1
ATOM 699 C CA . ILE A 1 87 ? -0.207 -5.406 4.767 1.00 96.81 87 ILE A CA 1
ATOM 700 C C . ILE A 1 87 ? 0.555 -6.692 5.072 1.00 96.81 87 ILE A C 1
ATOM 702 O O . ILE A 1 87 ? 1.208 -7.260 4.207 1.00 96.81 87 ILE A O 1
ATOM 706 N N . ASN A 1 88 ? 0.377 -7.216 6.283 1.00 95.44 88 ASN A N 1
ATOM 707 C CA . ASN A 1 88 ? 0.970 -8.500 6.659 1.00 95.44 88 ASN A CA 1
ATOM 708 C C . ASN A 1 88 ? -0.031 -9.663 6.552 1.00 95.44 88 ASN A C 1
ATOM 710 O O . ASN A 1 88 ? 0.326 -10.797 6.229 1.00 95.44 88 ASN A O 1
ATOM 714 N N . THR A 1 89 ? -1.313 -9.409 6.826 1.00 97.38 89 THR A N 1
ATOM 715 C CA . THR A 1 89 ? -2.355 -10.437 6.898 1.00 97.38 89 THR A CA 1
ATOM 716 C C . THR A 1 89 ? -3.596 -10.063 6.091 1.00 97.38 89 THR A C 1
ATOM 718 O O . THR A 1 89 ? -3.842 -8.904 5.763 1.00 97.38 89 THR A O 1
ATOM 721 N N . ARG A 1 90 ? -4.472 -11.049 5.855 1.00 98.12 90 ARG A N 1
ATOM 722 C CA . ARG A 1 90 ? -5.790 -10.810 5.242 1.00 98.12 90 ARG A CA 1
ATOM 723 C C . ARG A 1 90 ? -6.657 -9.804 6.016 1.00 98.12 90 ARG A C 1
ATOM 725 O O . ARG A 1 90 ? -7.554 -9.210 5.436 1.00 98.12 90 ARG A O 1
ATOM 732 N N . LYS A 1 91 ? -6.432 -9.636 7.328 1.00 98.38 91 LYS A N 1
ATOM 733 C CA . LYS A 1 91 ? -7.183 -8.665 8.140 1.00 98.38 91 LYS A CA 1
ATOM 734 C C . LYS A 1 91 ? -6.782 -7.234 7.787 1.00 98.38 91 LYS A C 1
ATOM 736 O O . LYS A 1 91 ? -7.658 -6.383 7.698 1.00 98.38 91 LYS A O 1
ATOM 741 N N . ASP A 1 92 ? -5.492 -7.006 7.542 1.00 98.38 92 ASP A N 1
ATOM 742 C CA . ASP A 1 92 ? -4.975 -5.706 7.109 1.00 98.38 92 ASP A CA 1
ATOM 743 C C . ASP A 1 92 ? -5.553 -5.335 5.736 1.00 98.38 92 ASP A C 1
ATOM 745 O O . ASP A 1 92 ? -6.065 -4.232 5.560 1.00 98.38 92 ASP A O 1
ATOM 749 N N . VAL A 1 93 ? -5.581 -6.291 4.797 1.00 98.50 93 VAL A N 1
ATOM 750 C CA . VAL A 1 93 ? -6.229 -6.104 3.485 1.00 98.50 93 VAL A CA 1
ATOM 751 C C . VAL A 1 93 ? -7.703 -5.757 3.652 1.00 98.50 93 VAL A C 1
ATOM 753 O O . VAL A 1 93 ? -8.153 -4.745 3.124 1.00 98.50 93 VAL A O 1
ATOM 756 N N . LYS A 1 94 ? -8.446 -6.546 4.439 1.00 98.62 94 LYS A N 1
ATOM 757 C CA . LYS A 1 94 ? -9.875 -6.317 4.669 1.00 98.62 94 LYS A CA 1
ATOM 758 C C . LYS A 1 94 ? -10.157 -4.922 5.226 1.00 98.62 94 LYS A C 1
ATOM 760 O O . LYS A 1 94 ? -11.083 -4.266 4.755 1.00 98.62 94 LYS A O 1
ATOM 765 N N . LEU A 1 95 ? -9.364 -4.462 6.197 1.00 98.69 95 LEU A N 1
ATOM 766 C CA . LEU A 1 95 ? -9.473 -3.112 6.751 1.00 98.69 95 LEU A CA 1
ATOM 767 C C . LEU A 1 95 ? -9.281 -2.050 5.658 1.00 98.69 95 LEU A C 1
ATOM 769 O O . LEU A 1 95 ? -10.122 -1.169 5.489 1.00 98.69 95 LEU A O 1
ATOM 773 N N . LEU A 1 96 ? -8.201 -2.152 4.883 1.00 98.50 96 LEU A N 1
ATOM 774 C CA . LEU A 1 96 ? -7.891 -1.182 3.831 1.00 98.50 96 LEU A CA 1
ATOM 775 C C . LEU A 1 96 ? -8.918 -1.207 2.689 1.00 98.50 96 LEU A C 1
ATOM 777 O O . LEU A 1 96 ? -9.219 -0.160 2.111 1.00 98.50 96 LEU A O 1
ATOM 781 N N . SER A 1 97 ? -9.505 -2.366 2.390 1.00 98.12 97 SER A N 1
ATOM 782 C CA . SER A 1 97 ? -10.612 -2.489 1.440 1.00 98.12 97 SER A CA 1
ATOM 783 C C . SER A 1 97 ? -11.900 -1.852 1.951 1.00 98.12 97 SER A C 1
ATOM 785 O O . SER A 1 97 ? -12.560 -1.135 1.202 1.00 98.12 97 SER A O 1
ATOM 787 N N . GLN A 1 98 ? -12.228 -2.018 3.235 1.00 98.19 98 GLN A N 1
ATOM 788 C CA . GLN A 1 98 ? -13.365 -1.331 3.861 1.00 98.19 98 GLN A CA 1
ATOM 789 C C . GLN A 1 98 ? -13.188 0.194 3.877 1.00 98.19 98 GLN A C 1
ATOM 791 O O . GLN A 1 98 ? -14.159 0.926 3.697 1.00 98.19 98 GLN A O 1
ATOM 796 N N . SER A 1 99 ? -11.952 0.679 4.013 1.00 97.88 99 SER A N 1
ATOM 797 C CA . SER A 1 99 ? -11.603 2.101 3.876 1.00 97.88 99 SER A CA 1
ATOM 798 C C . SER A 1 99 ? -11.565 2.601 2.423 1.00 97.88 99 SER A C 1
ATOM 800 O O . SER A 1 99 ? -11.314 3.786 2.189 1.00 97.88 99 SER A O 1
ATOM 802 N N . GLY A 1 100 ? -11.797 1.725 1.437 1.00 96.75 100 GLY A N 1
ATOM 803 C CA . GLY A 1 100 ? -11.781 2.049 0.009 1.00 96.75 100 GLY A CA 1
ATOM 804 C C . GLY A 1 100 ? -10.387 2.314 -0.570 1.00 96.75 100 GLY A C 1
ATOM 805 O O . GLY A 1 100 ? -10.288 2.856 -1.672 1.00 96.75 100 GLY A O 1
ATOM 806 N N . ILE A 1 101 ? -9.327 1.968 0.163 1.00 97.94 101 ILE A N 1
ATOM 807 C CA . ILE A 1 101 ? -7.929 2.152 -0.250 1.00 97.94 101 ILE A CA 1
ATOM 808 C C . ILE A 1 101 ? -7.495 1.003 -1.162 1.00 97.94 101 ILE A C 1
ATOM 810 O O . ILE A 1 101 ? -6.857 1.258 -2.176 1.00 97.94 101 ILE A O 1
ATOM 814 N N . ILE A 1 102 ? -7.882 -0.239 -0.853 1.00 97.25 102 ILE A N 1
ATOM 815 C CA . ILE A 1 102 ? -7.586 -1.409 -1.695 1.00 97.25 102 ILE A CA 1
ATOM 816 C C . ILE A 1 102 ? -8.857 -1.917 -2.367 1.00 97.25 102 ILE A C 1
ATOM 818 O O . ILE A 1 102 ? -9.823 -2.293 -1.707 1.00 97.25 102 ILE A O 1
ATOM 822 N N . GLU A 1 103 ? -8.823 -2.009 -3.688 1.00 96.25 103 GLU A N 1
ATOM 823 C CA . GLU A 1 103 ? -9.714 -2.862 -4.472 1.00 96.25 103 GLU A CA 1
ATOM 824 C C . GLU A 1 103 ? -8.893 -4.004 -5.061 1.00 96.25 103 GLU A C 1
ATOM 826 O O . GLU A 1 103 ? -7.742 -3.798 -5.433 1.00 96.25 103 GLU A O 1
ATOM 831 N N . HIS A 1 104 ? -9.449 -5.209 -5.160 1.00 96.44 104 HIS A N 1
ATOM 832 C CA . HIS A 1 104 ? -8.750 -6.292 -5.838 1.00 96.44 104 HIS A CA 1
ATOM 833 C C . HIS A 1 104 ? -9.695 -7.246 -6.556 1.00 96.44 104 HIS A C 1
ATOM 835 O O . HIS A 1 104 ? -10.844 -7.420 -6.157 1.00 96.44 104 HIS A O 1
ATOM 841 N N . VAL A 1 105 ? -9.164 -7.900 -7.589 1.00 95.25 105 VAL A N 1
ATOM 842 C CA . VAL A 1 105 ? -9.849 -8.953 -8.364 1.00 95.25 105 VAL A CA 1
ATOM 843 C C . VAL A 1 105 ? -9.240 -10.344 -8.141 1.00 95.25 105 VAL A C 1
ATOM 845 O O . VAL A 1 105 ? -9.568 -11.288 -8.850 1.00 95.25 105 VAL A O 1
ATOM 848 N N . LEU A 1 106 ? -8.339 -10.474 -7.160 1.00 94.38 106 LEU A N 1
ATOM 849 C CA . LEU A 1 106 ? -7.772 -11.761 -6.739 1.00 94.38 106 LEU A CA 1
ATOM 850 C C . LEU A 1 106 ? -8.800 -12.633 -6.003 1.00 94.38 106 LEU A C 1
ATOM 852 O O . LEU A 1 106 ? -9.809 -12.126 -5.512 1.00 94.38 106 LEU A O 1
ATOM 856 N N . GLY A 1 107 ? -8.505 -13.930 -5.860 1.00 94.44 107 GLY A N 1
ATOM 857 C CA . GLY A 1 107 ? -9.431 -14.910 -5.285 1.00 94.44 107 GLY A CA 1
ATOM 858 C C . GLY A 1 107 ? -9.718 -14.713 -3.794 1.00 94.44 107 GLY A C 1
ATOM 859 O O . GLY A 1 107 ? -10.729 -15.201 -3.289 1.00 94.44 107 GLY A O 1
ATOM 860 N N . SER A 1 108 ? -8.853 -13.995 -3.065 1.00 97.88 108 SER A N 1
ATOM 861 C CA . SER A 1 108 ? -9.069 -13.668 -1.651 1.00 97.88 108 SER A CA 1
ATOM 862 C C . SER A 1 108 ? -8.171 -12.538 -1.135 1.00 97.88 108 SER A C 1
ATOM 864 O O . SER A 1 108 ? -7.060 -12.338 -1.624 1.00 97.88 108 SER A O 1
ATOM 866 N N . ASP A 1 109 ? -8.579 -11.902 -0.031 1.00 98.25 109 ASP A N 1
ATOM 867 C CA . ASP A 1 109 ? -7.744 -10.981 0.761 1.00 98.25 109 ASP A CA 1
ATOM 868 C C . ASP A 1 109 ? -6.381 -11.598 1.146 1.00 98.25 109 ASP A C 1
ATOM 870 O O . ASP A 1 109 ? -5.379 -10.904 1.320 1.00 98.25 109 ASP A O 1
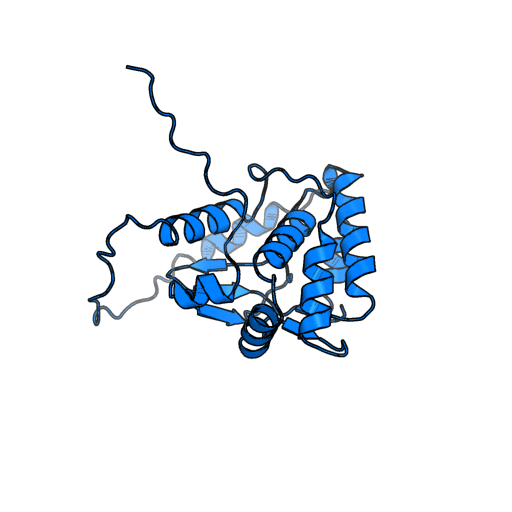ATOM 874 N N . LYS A 1 110 ? -6.326 -12.929 1.310 1.00 98.19 110 LYS A N 1
ATOM 875 C CA . LYS A 1 110 ? -5.091 -13.651 1.645 1.00 98.19 110 LYS A CA 1
ATOM 876 C C . LYS A 1 110 ? -4.092 -13.611 0.489 1.00 98.19 110 LYS A C 1
ATOM 878 O O . LYS A 1 110 ? -2.900 -13.470 0.743 1.00 98.19 110 LYS A O 1
ATOM 883 N N . GLU A 1 111 ? -4.556 -13.728 -0.752 1.00 97.94 111 GLU A N 1
ATOM 884 C CA . GLU A 1 111 ? -3.690 -13.636 -1.933 1.00 97.94 111 GLU A CA 1
ATOM 885 C C . GLU A 1 111 ? -3.087 -12.240 -2.077 1.00 97.94 111 GLU A C 1
ATOM 887 O O . GLU A 1 111 ? -1.899 -12.124 -2.363 1.00 97.94 111 GLU A O 1
ATOM 892 N N . VAL A 1 112 ? -3.860 -11.188 -1.787 1.00 97.81 112 VAL A N 1
ATOM 893 C CA . VAL A 1 112 ? -3.351 -9.807 -1.762 1.00 97.81 112 VAL A CA 1
ATOM 894 C C . VAL A 1 112 ? -2.258 -9.646 -0.706 1.00 97.81 112 VAL A C 1
ATOM 896 O O . VAL A 1 112 ? -1.196 -9.103 -1.002 1.00 97.81 112 VAL A O 1
ATOM 899 N N . ALA A 1 113 ? -2.471 -10.165 0.508 1.00 97.38 113 ALA A N 1
ATOM 900 C CA . ALA A 1 113 ? -1.452 -10.113 1.555 1.00 97.38 113 ALA A CA 1
ATOM 901 C C . ALA A 1 113 ? -0.174 -10.867 1.151 1.00 97.38 113 ALA A C 1
ATOM 903 O O . ALA A 1 113 ? 0.930 -10.371 1.344 1.00 97.38 113 ALA A O 1
ATOM 904 N N . ILE A 1 114 ? -0.307 -12.050 0.539 1.00 96.62 114 ILE A N 1
ATOM 905 C CA . ILE A 1 114 ? 0.836 -12.811 0.014 1.00 96.62 114 ILE A CA 1
ATOM 906 C C . ILE A 1 114 ? 1.561 -12.029 -1.089 1.00 96.62 114 ILE A C 1
ATOM 908 O O . ILE A 1 114 ? 2.789 -12.074 -1.143 1.00 96.62 114 ILE A O 1
ATOM 912 N N . LEU A 1 115 ? 0.837 -11.325 -1.961 1.00 96.31 115 LEU A N 1
ATOM 913 C CA . LEU A 1 115 ? 1.429 -10.509 -3.019 1.00 96.31 115 LEU A CA 1
ATOM 914 C C . LEU A 1 115 ? 2.336 -9.428 -2.426 1.00 96.31 115 LEU A C 1
ATOM 916 O O . LEU A 1 115 ? 3.517 -9.389 -2.772 1.00 96.31 115 LEU A O 1
ATOM 920 N N . PHE A 1 116 ? 1.813 -8.606 -1.511 1.00 95.06 116 PHE A N 1
ATOM 921 C CA . PHE A 1 116 ? 2.583 -7.520 -0.895 1.00 95.06 116 PHE A CA 1
ATOM 922 C C . PHE A 1 116 ? 3.763 -8.047 -0.069 1.00 95.06 116 PHE A C 1
ATOM 924 O O . PHE A 1 116 ? 4.887 -7.661 -0.372 1.00 95.06 116 PHE A O 1
ATOM 931 N N . ASN A 1 117 ? 3.552 -9.053 0.792 1.00 92.25 117 ASN A N 1
ATOM 932 C CA . ASN A 1 117 ? 4.604 -9.709 1.596 1.00 92.25 117 ASN A CA 1
ATOM 933 C C . ASN A 1 117 ? 5.760 -10.319 0.780 1.00 92.25 117 ASN A C 1
ATOM 935 O O . ASN A 1 117 ? 6.814 -10.694 1.312 1.00 92.25 117 ASN A O 1
ATOM 939 N N . ASN A 1 118 ? 5.541 -10.549 -0.515 1.00 93.00 118 ASN A N 1
ATOM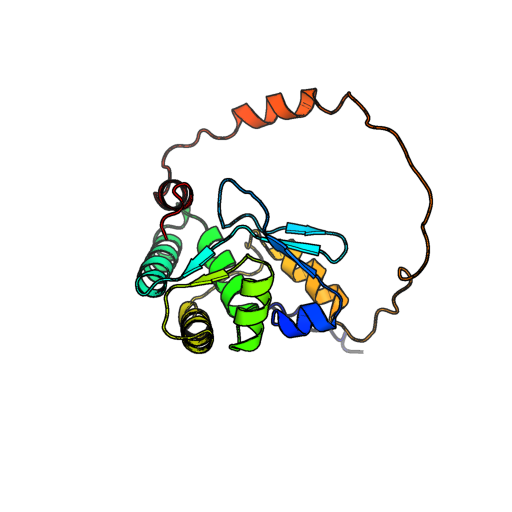 940 C CA . ASN A 1 118 ? 6.573 -11.023 -1.424 1.00 93.00 118 ASN A CA 1
ATOM 941 C C . ASN A 1 118 ? 7.181 -9.894 -2.250 1.00 93.00 118 ASN A C 1
ATOM 943 O O . ASN A 1 118 ? 8.328 -10.035 -2.673 1.00 93.00 118 ASN A O 1
ATOM 947 N N . LEU A 1 119 ? 6.442 -8.811 -2.493 1.00 90.62 119 LEU A N 1
ATOM 948 C CA . LEU A 1 119 ? 6.760 -7.757 -3.449 1.00 90.62 119 LEU A CA 1
ATOM 949 C C . LEU A 1 119 ? 8.164 -7.180 -3.239 1.00 90.62 119 LEU A C 1
ATOM 951 O O . LEU A 1 119 ? 8.947 -7.130 -4.186 1.00 90.62 119 LEU A O 1
ATOM 955 N N . CYS A 1 120 ? 8.490 -6.828 -1.995 1.00 87.75 120 CYS A N 1
ATOM 956 C CA . CYS A 1 120 ? 9.734 -6.147 -1.632 1.00 87.75 120 CYS A CA 1
ATOM 957 C C . CYS A 1 120 ? 10.848 -7.096 -1.153 1.00 87.75 120 CYS A C 1
ATOM 959 O O . CYS A 1 120 ? 11.890 -6.648 -0.672 1.00 87.75 120 CYS A O 1
ATOM 961 N N . ARG A 1 121 ? 10.683 -8.421 -1.289 1.00 87.38 121 ARG A N 1
ATOM 962 C CA . ARG A 1 121 ? 11.735 -9.379 -0.908 1.00 87.38 121 ARG A CA 1
ATOM 963 C C . ARG A 1 121 ? 12.995 -9.169 -1.744 1.00 87.38 121 ARG A C 1
ATOM 965 O O . ARG A 1 121 ? 12.952 -9.270 -2.967 1.00 87.38 121 ARG A O 1
ATOM 972 N N . GLY A 1 122 ? 14.115 -8.936 -1.060 1.00 84.50 122 GLY A N 1
ATOM 973 C CA . GLY A 1 122 ? 15.420 -8.696 -1.684 1.00 84.50 122 GLY A CA 1
ATOM 974 C C . GLY A 1 122 ? 15.630 -7.264 -2.185 1.00 84.50 122 GLY A C 1
ATOM 975 O O . GLY A 1 122 ? 16.672 -6.985 -2.771 1.00 84.50 122 GLY A O 1
ATOM 976 N N . VAL A 1 123 ? 14.677 -6.358 -1.950 1.00 86.88 123 VAL A N 1
ATOM 977 C CA . VAL A 1 123 ? 14.797 -4.943 -2.314 1.00 86.88 123 VAL A CA 1
ATOM 978 C C . VAL A 1 123 ? 15.610 -4.211 -1.248 1.00 86.88 123 VAL A C 1
ATOM 980 O O . VAL A 1 123 ? 15.332 -4.320 -0.053 1.00 86.88 123 VAL A O 1
ATOM 983 N N . THR A 1 124 ? 16.630 -3.465 -1.670 1.00 82.75 124 THR A N 1
ATOM 984 C CA . THR A 1 124 ? 17.383 -2.568 -0.785 1.00 82.75 124 THR A CA 1
ATOM 985 C C . THR A 1 124 ? 16.745 -1.186 -0.790 1.00 82.75 124 THR A C 1
ATOM 987 O O . THR A 1 124 ? 16.304 -0.696 -1.822 1.00 82.75 124 THR A O 1
ATOM 990 N N . TRP A 1 125 ? 16.672 -0.534 0.367 1.00 81.12 125 TRP A N 1
ATOM 991 C CA . TRP A 1 125 ? 16.009 0.763 0.465 1.00 81.12 125 TRP A CA 1
ATOM 992 C C . TRP A 1 125 ? 16.644 1.649 1.520 1.00 81.12 125 TRP A C 1
ATOM 994 O O . TRP A 1 125 ? 16.934 1.213 2.638 1.00 81.12 125 TRP A O 1
ATOM 1004 N N . ASP A 1 126 ? 16.854 2.906 1.139 1.00 80.94 126 ASP A N 1
ATOM 1005 C CA . ASP A 1 126 ? 17.366 3.938 2.022 1.00 80.94 126 ASP A CA 1
ATOM 1006 C C . ASP A 1 126 ? 16.210 4.703 2.669 1.00 80.94 126 ASP A C 1
ATOM 1008 O O . ASP A 1 126 ? 15.583 5.571 2.062 1.00 80.94 126 ASP A O 1
ATOM 1012 N N . PHE A 1 127 ? 15.971 4.400 3.944 1.00 74.31 127 PHE A N 1
ATOM 1013 C CA . PHE A 1 127 ? 14.982 5.085 4.772 1.00 74.31 127 PHE A CA 1
ATOM 1014 C C . PHE A 1 127 ? 15.198 6.608 4.823 1.00 74.31 127 PHE A C 1
ATOM 1016 O O . PHE A 1 127 ? 14.235 7.363 4.949 1.00 74.31 127 PHE A O 1
ATOM 1023 N N . ASN A 1 128 ? 16.449 7.079 4.741 1.00 74.12 128 ASN A N 1
ATOM 1024 C CA . ASN A 1 128 ? 16.756 8.507 4.850 1.00 74.12 128 ASN A CA 1
ATOM 1025 C C . ASN A 1 128 ? 16.409 9.276 3.570 1.00 74.12 128 ASN A C 1
ATOM 1027 O O . ASN A 1 128 ? 16.121 10.467 3.644 1.00 74.12 128 ASN A O 1
ATOM 1031 N N . ASN A 1 129 ? 16.395 8.592 2.425 1.00 78.06 129 ASN A N 1
ATOM 1032 C CA . ASN A 1 129 ? 16.030 9.143 1.124 1.00 78.06 129 ASN A CA 1
ATOM 1033 C C . ASN A 1 129 ? 14.648 8.637 0.674 1.00 78.06 129 ASN A C 1
ATOM 1035 O O . ASN A 1 129 ? 14.448 8.208 -0.464 1.00 78.06 129 ASN A O 1
ATOM 1039 N N . CYS A 1 130 ? 13.697 8.641 1.608 1.00 84.69 130 CYS A N 1
ATOM 1040 C CA . CYS A 1 130 ? 12.320 8.237 1.379 1.00 84.69 130 CYS A CA 1
ATOM 1041 C C . CYS A 1 130 ? 11.371 9.430 1.526 1.00 84.69 130 CYS A C 1
ATOM 1043 O O . CYS A 1 130 ? 11.328 10.074 2.574 1.00 84.69 130 CYS A O 1
ATOM 1045 N N . TYR A 1 131 ? 10.517 9.663 0.526 1.00 90.00 131 TYR A N 1
ATOM 1046 C CA . TYR A 1 131 ? 9.500 10.721 0.589 1.00 90.00 131 TYR A CA 1
ATOM 1047 C C . TYR A 1 131 ? 8.443 10.502 1.696 1.00 90.00 131 TYR A C 1
ATOM 1049 O O . TYR A 1 131 ? 7.806 11.452 2.144 1.00 90.00 131 TYR A O 1
ATOM 1057 N N . LEU A 1 132 ? 8.282 9.264 2.182 1.00 91.19 132 LEU A N 1
ATOM 1058 C CA . LEU A 1 132 ? 7.398 8.897 3.297 1.00 91.19 132 LEU A CA 1
ATOM 1059 C C . LEU A 1 132 ? 8.094 8.951 4.664 1.00 91.19 132 LEU A C 1
ATOM 1061 O O . LEU A 1 132 ? 7.455 8.642 5.671 1.00 91.19 132 LEU A O 1
ATOM 1065 N N . ALA A 1 133 ? 9.373 9.339 4.746 1.00 88.81 133 ALA A N 1
ATOM 1066 C CA . ALA A 1 133 ? 10.142 9.308 5.995 1.00 88.81 133 ALA A CA 1
ATOM 1067 C C . ALA A 1 133 ? 9.446 10.054 7.148 1.00 88.81 133 ALA A C 1
ATOM 1069 O O . ALA A 1 133 ? 9.454 9.583 8.287 1.00 88.81 133 ALA A O 1
ATOM 1070 N N . GLU A 1 134 ? 8.788 11.182 6.868 1.00 87.69 134 GLU A N 1
ATOM 1071 C CA . GLU A 1 134 ? 8.038 11.935 7.881 1.00 87.69 134 GLU A CA 1
ATOM 1072 C C . GLU A 1 134 ? 6.790 11.193 8.379 1.00 87.69 134 GLU A C 1
ATOM 1074 O O . GLU A 1 134 ? 6.459 11.275 9.563 1.00 87.69 134 GLU A O 1
ATOM 1079 N N . ILE A 1 135 ? 6.143 10.391 7.527 1.00 90.62 135 ILE A N 1
ATOM 1080 C CA . ILE A 1 135 ? 5.024 9.530 7.930 1.00 90.62 135 ILE A CA 1
ATOM 1081 C C . ILE A 1 135 ? 5.529 8.395 8.819 1.00 90.62 135 ILE A C 1
ATOM 1083 O O . ILE A 1 135 ? 4.987 8.201 9.908 1.00 90.62 135 ILE A O 1
ATOM 1087 N N . PHE A 1 136 ? 6.609 7.709 8.427 1.00 87.56 136 PHE A N 1
ATOM 1088 C CA . PHE A 1 136 ? 7.233 6.679 9.266 1.00 87.56 136 PHE A CA 1
ATOM 1089 C C . PHE A 1 136 ? 7.595 7.231 10.650 1.00 87.56 136 PHE A C 1
ATOM 1091 O O . PHE A 1 136 ? 7.262 6.629 11.672 1.00 87.56 136 PHE A O 1
ATOM 1098 N N . LYS A 1 137 ? 8.229 8.410 10.707 1.00 85.25 137 LYS A N 1
ATOM 1099 C CA . LYS A 1 137 ? 8.568 9.079 11.972 1.00 85.25 137 LYS A CA 1
ATOM 1100 C C . LYS A 1 137 ? 7.322 9.456 12.774 1.00 85.25 137 LYS A C 1
ATOM 1102 O O . LYS A 1 137 ? 7.317 9.276 13.990 1.00 85.25 137 LYS A O 1
ATOM 1107 N N . GLY A 1 138 ? 6.296 10.006 12.126 1.00 85.56 138 GLY A N 1
ATOM 1108 C CA . GLY A 1 138 ? 5.063 10.452 12.773 1.00 85.56 138 GLY A CA 1
ATOM 1109 C C . GLY A 1 138 ? 4.286 9.305 13.412 1.00 85.56 138 GLY A C 1
ATOM 1110 O O . GLY A 1 138 ? 3.845 9.424 14.553 1.00 85.56 138 GLY A O 1
ATOM 1111 N N . VAL A 1 139 ? 4.178 8.179 12.709 1.00 85.81 139 VAL A N 1
ATOM 1112 C CA . VAL A 1 139 ? 3.453 7.000 13.186 1.00 85.81 139 VAL A CA 1
ATOM 1113 C C . VAL A 1 139 ? 4.242 6.252 14.263 1.00 85.81 139 VAL A C 1
ATOM 1115 O O . VAL A 1 139 ? 3.701 5.959 15.327 1.00 85.81 139 VAL A O 1
ATOM 1118 N N . ASN A 1 140 ? 5.548 6.040 14.070 1.00 79.75 140 ASN A N 1
ATOM 1119 C CA . ASN A 1 140 ? 6.374 5.311 15.040 1.00 79.75 140 ASN A CA 1
ATOM 1120 C C . ASN A 1 140 ? 6.538 6.037 16.385 1.00 79.75 140 ASN A C 1
ATOM 1122 O O . ASN A 1 140 ? 6.851 5.396 17.388 1.00 79.75 140 ASN A O 1
ATOM 1126 N N . LYS A 1 141 ? 6.327 7.359 16.441 1.00 76.69 141 LYS A N 1
ATOM 1127 C CA . LYS A 1 141 ? 6.277 8.102 17.712 1.00 76.69 141 LYS A CA 1
ATOM 1128 C C . LYS A 1 141 ? 5.086 7.687 18.579 1.00 76.69 141 LYS A C 1
ATOM 1130 O O . LYS A 1 141 ? 5.242 7.641 19.791 1.00 76.69 141 LYS A O 1
ATOM 1135 N N . LEU A 1 142 ? 3.943 7.362 17.973 1.00 64.38 142 LEU A N 1
ATOM 1136 C CA . LEU A 1 142 ? 2.729 6.963 18.695 1.00 64.38 142 LEU A CA 1
ATOM 1137 C C . LEU A 1 142 ? 2.773 5.508 19.163 1.00 64.38 142 LEU A C 1
ATOM 1139 O O . LEU A 1 142 ? 2.179 5.166 20.178 1.00 64.38 142 LEU A O 1
ATOM 1143 N N . SER A 1 143 ? 3.505 4.652 18.450 1.00 52.69 143 SER A N 1
ATOM 1144 C CA . SER A 1 143 ? 3.623 3.227 18.777 1.00 52.69 143 SER A CA 1
ATOM 1145 C C . SER A 1 143 ? 4.635 2.917 19.891 1.00 52.69 143 SER A C 1
ATOM 1147 O O . SER A 1 143 ? 4.827 1.748 20.222 1.00 52.69 143 SER A O 1
ATOM 1149 N N . ARG A 1 144 ? 5.316 3.919 20.471 1.00 51.50 144 ARG A N 1
ATOM 1150 C CA . ARG A 1 144 ? 6.250 3.706 21.589 1.00 51.50 144 ARG A CA 1
ATOM 1151 C C . ARG A 1 144 ? 5.491 3.699 22.926 1.00 51.50 144 ARG A C 1
ATOM 1153 O O . ARG A 1 144 ? 4.912 4.726 23.278 1.00 51.50 144 ARG A O 1
ATOM 1160 N N . PRO A 1 145 ? 5.527 2.599 23.705 1.00 41.47 145 PRO A N 1
ATOM 1161 C CA . PRO A 1 145 ? 4.942 2.564 25.041 1.00 41.47 145 PRO A CA 1
ATOM 1162 C C . PRO A 1 145 ? 5.778 3.461 25.959 1.00 41.47 145 PRO A C 1
ATOM 1164 O O . PRO A 1 145 ? 6.854 3.076 26.407 1.00 41.47 145 PRO A O 1
ATOM 1167 N N . GLY A 1 146 ? 5.338 4.702 26.165 1.00 43.03 146 GLY A N 1
ATOM 1168 C CA . GLY A 1 146 ? 6.052 5.654 27.021 1.00 43.03 146 GLY A CA 1
ATOM 1169 C C . GLY A 1 146 ? 5.750 7.134 26.800 1.00 43.03 146 GLY A C 1
ATOM 1170 O O . GLY A 1 146 ? 6.168 7.946 27.618 1.00 43.03 146 GLY A O 1
ATOM 1171 N N . THR A 1 147 ? 5.019 7.525 25.754 1.00 38.41 147 THR A N 1
ATOM 1172 C CA . THR A 1 147 ? 4.466 8.887 25.688 1.00 38.41 147 THR A CA 1
ATOM 1173 C C . THR A 1 147 ? 3.021 8.857 26.158 1.00 38.41 147 THR A C 1
ATOM 1175 O O . THR A 1 147 ? 2.119 8.515 25.397 1.00 38.41 147 THR A O 1
ATOM 1178 N N . GLU A 1 148 ? 2.812 9.193 27.430 1.00 35.75 148 GLU A N 1
ATOM 1179 C CA . GLU A 1 148 ? 1.506 9.584 27.953 1.00 35.75 148 GLU A CA 1
ATOM 1180 C C . GLU A 1 148 ? 0.858 10.611 27.018 1.00 35.75 148 GLU A C 1
ATOM 1182 O O . GLU A 1 148 ? 1.378 11.701 26.761 1.00 35.75 148 GLU A O 1
ATOM 1187 N N . ASN A 1 149 ? -0.306 10.236 26.504 1.00 35.09 149 ASN A N 1
ATOM 1188 C CA . ASN A 1 149 ? -1.184 11.097 25.741 1.00 35.09 149 ASN A CA 1
ATOM 1189 C C . ASN A 1 149 ? -1.673 12.246 26.629 1.00 35.09 149 ASN A C 1
ATOM 1191 O O . ASN A 1 149 ? -2.495 12.035 27.519 1.00 35.09 149 ASN A O 1
ATOM 1195 N N . ARG A 1 150 ? -1.251 13.481 26.334 1.00 32.12 150 ARG A N 1
ATOM 1196 C CA . ARG A 1 150 ? -1.924 14.693 26.838 1.00 32.12 150 ARG A CA 1
ATOM 1197 C C . ARG A 1 150 ? -2.792 15.404 25.797 1.00 32.12 150 ARG A C 1
ATOM 1199 O O . ARG A 1 150 ? -3.157 16.555 25.995 1.00 32.12 150 ARG A O 1
ATOM 1206 N N . GLN A 1 151 ? -3.178 14.732 24.714 1.00 37.28 151 GLN A N 1
ATOM 1207 C CA . GLN A 1 151 ? -4.180 15.254 23.773 1.00 37.28 151 GLN A CA 1
ATOM 1208 C C . GLN A 1 151 ? -5.258 14.214 23.455 1.00 37.28 151 GLN A C 1
ATOM 1210 O O . GLN A 1 151 ? -5.506 13.856 22.313 1.00 37.28 151 GLN A O 1
ATOM 1215 N N . THR A 1 152 ? -5.939 13.755 24.501 1.00 34.25 152 THR A N 1
ATOM 1216 C CA . THR A 1 152 ? -7.270 13.137 24.403 1.00 34.25 152 THR A CA 1
ATOM 1217 C C . THR A 1 152 ? -8.185 13.768 25.449 1.00 34.25 152 THR A C 1
ATOM 1219 O O . THR A 1 152 ? -8.548 13.118 26.424 1.00 34.25 152 THR A O 1
ATOM 1222 N N . ARG A 1 153 ? -8.491 15.067 25.290 1.00 31.22 153 ARG A N 1
ATOM 1223 C CA . ARG A 1 153 ? -9.712 15.772 25.751 1.00 31.22 153 ARG A CA 1
ATOM 1224 C C . ARG A 1 153 ? -9.565 17.286 25.520 1.00 31.22 153 ARG A C 1
ATOM 1226 O O . ARG A 1 153 ? -8.525 17.841 25.848 1.00 31.22 153 ARG A O 1
ATOM 1233 N N . ALA A 1 154 ? -10.642 17.908 25.024 1.00 29.70 154 ALA A N 1
ATOM 1234 C CA . ALA A 1 154 ? -10.785 19.299 24.555 1.00 29.70 154 ALA A CA 1
ATOM 1235 C C . ALA A 1 154 ? -10.054 19.567 23.220 1.00 29.70 154 ALA A C 1
ATOM 1237 O O . ALA A 1 154 ? -8.873 19.292 23.091 1.00 29.70 154 ALA A O 1
ATOM 1238 N N . VAL A 1 155 ? -10.714 20.030 22.153 1.00 30.03 155 VAL A N 1
ATOM 1239 C CA . VAL A 1 155 ? -11.456 21.296 22.131 1.00 30.03 155 VAL A CA 1
ATOM 1240 C C . VAL A 1 155 ? -12.719 21.200 21.261 1.00 30.03 155 VAL A C 1
ATOM 1242 O O . VAL A 1 155 ? -12.659 21.075 20.041 1.00 30.03 155 VAL A O 1
ATOM 1245 N N . SER A 1 156 ? -13.880 21.292 21.910 1.00 31.48 156 SER A N 1
ATOM 1246 C CA . SER A 1 156 ? -15.123 21.790 21.321 1.00 31.48 156 SER A CA 1
ATOM 1247 C C . SER A 1 156 ? -15.147 23.313 21.497 1.00 31.48 156 SER A C 1
ATOM 1249 O O . SER A 1 156 ? -15.676 23.808 22.487 1.00 31.48 156 SER A O 1
ATOM 1251 N N . SER A 1 157 ? -14.481 24.018 20.586 1.00 30.86 157 SER A N 1
ATOM 1252 C CA . SER A 1 157 ? -14.475 25.473 20.325 1.00 30.86 157 SER A CA 1
ATOM 1253 C C . SER A 1 157 ? -13.116 25.744 19.671 1.00 30.86 157 SER A C 1
ATOM 1255 O O . SER A 1 157 ? -12.073 25.418 20.211 1.00 30.86 157 SER A O 1
ATOM 1257 N N . ILE A 1 158 ? -13.025 26.163 18.420 1.00 28.41 158 ILE A N 1
ATOM 1258 C CA . ILE A 1 158 ? -13.257 27.532 17.981 1.00 28.41 158 ILE A CA 1
ATOM 1259 C C . ILE A 1 158 ? -13.568 27.448 16.485 1.00 28.41 158 ILE A C 1
ATOM 1261 O O . ILE A 1 158 ? -12.833 26.842 15.705 1.00 28.41 158 ILE A O 1
ATOM 1265 N N . PHE A 1 159 ? -14.695 28.037 16.112 1.00 26.22 159 PHE A N 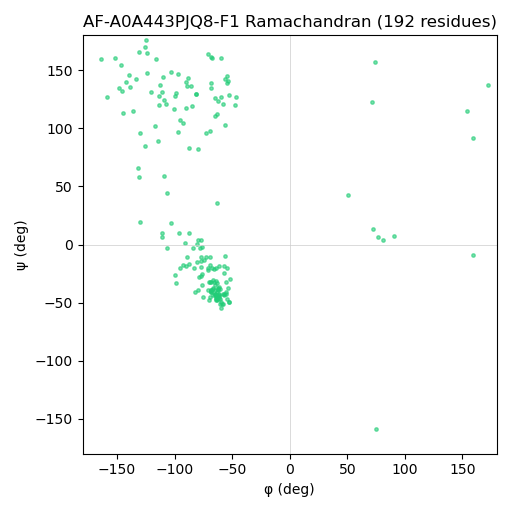1
ATOM 1266 C CA . PHE A 1 159 ? -15.106 28.231 14.734 1.00 26.22 159 PHE A CA 1
ATOM 1267 C C . PHE A 1 159 ? -14.540 29.572 14.228 1.00 26.22 159 PHE A C 1
ATOM 1269 O O . PHE A 1 159 ? -14.561 30.561 14.957 1.00 26.22 159 PHE A O 1
ATOM 1276 N N . THR A 1 160 ? -14.139 29.573 12.949 1.00 26.47 160 THR A N 1
ATOM 1277 C CA . THR A 1 160 ? -13.919 30.689 11.986 1.00 26.47 160 THR A CA 1
ATOM 1278 C C . THR A 1 160 ? -12.700 31.629 12.080 1.00 26.47 160 THR A C 1
ATOM 1280 O O . THR A 1 160 ? -12.193 31.846 13.176 1.00 26.47 160 THR A O 1
ATOM 1283 N N . PRO A 1 161 ? -12.293 32.287 10.956 1.00 34.50 161 PRO A N 1
ATOM 1284 C CA . PRO A 1 161 ? -12.626 32.063 9.534 1.00 34.50 161 PRO A CA 1
ATOM 1285 C C . PRO A 1 161 ? -11.398 31.877 8.609 1.00 34.50 161 PRO A C 1
ATOM 1287 O O . PRO A 1 161 ? -10.246 32.096 8.969 1.00 34.50 161 PRO A O 1
ATOM 1290 N N . VAL A 1 162 ? -11.706 31.468 7.376 1.00 37.81 162 VAL A N 1
ATOM 1291 C CA . VAL A 1 162 ? -10.845 31.441 6.185 1.00 37.81 162 VAL A CA 1
ATOM 1292 C C . VAL A 1 162 ? -10.088 32.766 6.014 1.00 37.81 162 VAL A C 1
ATOM 1294 O O . VAL A 1 162 ? -10.716 33.819 5.956 1.00 37.81 162 VAL A O 1
ATOM 1297 N N . ASN A 1 163 ? -8.759 32.702 5.879 1.00 27.86 163 ASN A N 1
ATOM 1298 C CA . ASN A 1 163 ? -7.937 33.833 5.447 1.00 27.86 163 ASN A CA 1
ATOM 1299 C C . ASN A 1 163 ? -7.800 33.812 3.900 1.00 27.86 163 ASN A C 1
ATOM 1301 O O . ASN A 1 163 ? -7.269 32.826 3.378 1.00 27.86 163 ASN A O 1
ATOM 1305 N N . PRO A 1 164 ? -8.276 34.829 3.152 1.00 36.53 164 PRO A N 1
ATOM 1306 C CA . PRO A 1 164 ? -8.273 34.834 1.680 1.00 36.53 164 PRO A CA 1
ATOM 1307 C C . PRO A 1 164 ? -6.894 35.020 1.014 1.00 36.53 164 PRO A C 1
ATOM 1309 O O . PRO A 1 164 ? -6.772 34.822 -0.196 1.00 36.53 164 PRO A O 1
ATOM 1312 N N . GLU A 1 165 ? -5.845 35.369 1.762 1.00 31.83 165 GLU A N 1
ATOM 1313 C CA . GLU A 1 165 ? -4.555 35.802 1.188 1.00 31.83 165 GLU A CA 1
ATOM 1314 C C . GLU A 1 165 ? -3.579 34.679 0.783 1.00 31.83 165 GLU A C 1
ATOM 1316 O O . GLU A 1 165 ? -2.542 34.942 0.184 1.00 31.83 165 GLU A O 1
ATOM 1321 N N . LEU A 1 166 ? -3.898 33.400 1.005 1.00 30.64 166 LEU A N 1
ATOM 1322 C CA . LEU A 1 166 ? -3.034 32.286 0.557 1.00 30.64 166 LEU A CA 1
ATOM 1323 C C . LEU A 1 166 ? -3.320 31.805 -0.876 1.00 30.64 166 LEU A C 1
ATOM 1325 O O . LEU A 1 166 ? -2.786 30.782 -1.317 1.00 30.64 166 LEU A O 1
ATOM 1329 N N . THR A 1 167 ? -4.143 32.543 -1.620 1.00 35.09 167 THR A N 1
ATOM 1330 C CA . THR A 1 167 ? -4.461 32.230 -3.021 1.00 35.09 167 THR A CA 1
ATOM 1331 C C . THR A 1 167 ? -3.323 32.625 -3.973 1.00 35.09 167 THR A C 1
ATOM 1333 O O . THR A 1 167 ? -3.205 32.048 -5.051 1.00 35.09 167 THR A O 1
ATOM 1336 N N . GLU A 1 168 ? -2.415 33.513 -3.558 1.00 31.38 168 GLU A N 1
ATOM 1337 C CA . GLU A 1 168 ? -1.369 34.058 -4.437 1.00 31.38 168 GLU A CA 1
ATOM 1338 C C . GLU A 1 168 ? -0.032 33.298 -4.411 1.00 31.38 168 GLU A C 1
ATOM 1340 O O . GLU A 1 168 ? 0.717 33.341 -5.383 1.00 31.38 168 GLU A O 1
ATOM 1345 N N . VAL A 1 169 ? 0.237 32.472 -3.392 1.00 32.38 169 VAL A N 1
ATOM 1346 C CA . VAL A 1 169 ? 1.475 31.656 -3.342 1.00 32.38 169 VAL A CA 1
ATOM 1347 C C . VAL A 1 169 ? 1.368 30.382 -4.201 1.00 32.38 169 VAL A C 1
ATOM 1349 O O . VAL A 1 169 ? 2.372 29.760 -4.550 1.00 32.38 169 VAL A O 1
ATOM 1352 N N . LYS A 1 170 ? 0.155 29.993 -4.622 1.00 34.97 170 LYS A N 1
ATOM 1353 C CA . LYS A 1 170 ? -0.050 28.832 -5.510 1.00 34.97 170 LYS A CA 1
ATOM 1354 C C . LYS A 1 170 ? 0.436 29.059 -6.945 1.00 34.97 170 LYS A C 1
ATOM 1356 O O . LYS A 1 170 ? 0.699 28.077 -7.635 1.00 34.97 170 LYS A O 1
ATOM 1361 N N . ASN A 1 171 ? 0.601 30.310 -7.378 1.00 32.88 171 ASN A N 1
ATOM 1362 C CA . ASN A 1 171 ? 0.963 30.623 -8.763 1.00 32.88 171 ASN A CA 1
ATOM 1363 C C . ASN A 1 171 ? 2.478 30.677 -9.028 1.00 32.88 171 ASN A C 1
ATOM 1365 O O . ASN A 1 171 ? 2.888 30.638 -10.185 1.00 32.88 171 ASN A O 1
ATOM 1369 N N . GLU A 1 172 ? 3.318 30.662 -7.992 1.00 29.11 172 GLU A N 1
ATOM 1370 C CA . GLU A 1 172 ? 4.785 30.692 -8.144 1.00 29.11 172 GLU A CA 1
ATOM 1371 C C . GLU A 1 172 ? 5.430 29.290 -8.107 1.00 29.11 172 GLU A C 1
ATOM 1373 O O . GLU A 1 172 ? 6.501 29.081 -8.672 1.00 29.11 172 GLU A O 1
ATOM 1378 N N . ILE A 1 173 ? 4.754 28.267 -7.564 1.00 33.75 173 ILE A N 1
ATOM 1379 C CA . ILE A 1 173 ? 5.266 26.876 -7.583 1.00 33.75 173 ILE A CA 1
ATOM 1380 C C . ILE A 1 173 ? 5.073 26.220 -8.972 1.00 33.75 173 ILE A C 1
ATOM 1382 O O . ILE A 1 173 ? 5.669 25.187 -9.279 1.00 33.75 173 ILE A O 1
ATOM 1386 N N . HIS A 1 174 ? 4.313 26.856 -9.871 1.00 35.50 174 HIS A N 1
ATOM 1387 C CA . HIS A 1 174 ? 4.064 26.360 -11.229 1.00 35.50 174 HIS A CA 1
ATOM 1388 C C . HIS A 1 174 ? 5.203 26.613 -12.236 1.00 35.50 174 HIS A C 1
ATOM 1390 O O . HIS A 1 174 ? 5.065 26.265 -13.405 1.00 35.50 174 HIS A O 1
ATOM 1396 N N . LYS A 1 175 ? 6.344 27.180 -11.815 1.00 30.86 175 LYS A N 1
ATOM 1397 C CA . LYS A 1 175 ? 7.494 27.441 -12.708 1.00 30.86 175 LYS A CA 1
ATOM 1398 C C . LYS A 1 175 ? 8.733 26.573 -12.448 1.00 30.86 175 LYS A C 1
ATOM 1400 O O . LYS A 1 175 ? 9.756 26.774 -13.091 1.00 30.86 175 LYS A O 1
ATOM 1405 N N . GLY A 1 176 ? 8.642 25.581 -11.559 1.00 31.22 176 GLY A N 1
ATOM 1406 C CA . GLY A 1 176 ? 9.784 24.739 -11.169 1.00 31.22 176 GLY A CA 1
ATOM 1407 C C . GLY A 1 176 ? 9.808 23.300 -11.700 1.00 31.22 176 GLY A C 1
ATOM 1408 O O . GLY A 1 176 ? 10.777 22.595 -11.441 1.00 31.22 176 GLY A O 1
ATOM 1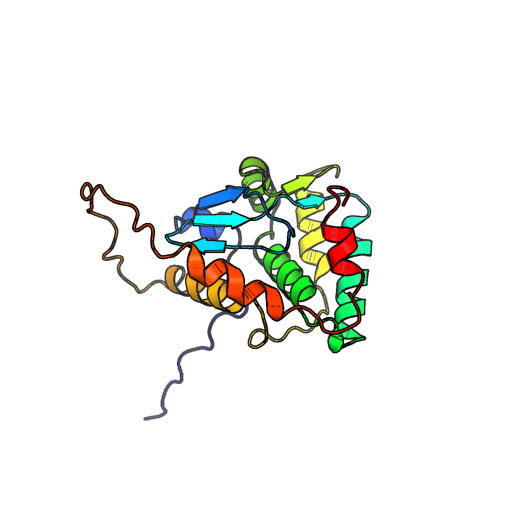409 N N . TYR A 1 177 ? 8.784 22.838 -12.426 1.00 30.53 177 TYR A N 1
ATOM 1410 C CA . TYR A 1 177 ? 8.717 21.461 -12.944 1.00 30.53 177 TYR A CA 1
ATOM 1411 C C . TYR A 1 177 ? 8.902 21.404 -14.463 1.00 30.53 177 TYR A C 1
ATOM 1413 O O . TYR A 1 177 ? 8.069 20.892 -15.202 1.00 30.53 177 TYR A O 1
ATOM 1421 N N . HIS A 1 178 ? 10.042 21.897 -14.935 1.00 43.97 178 HIS A N 1
ATOM 1422 C CA . HIS A 1 178 ? 10.565 21.503 -16.239 1.00 43.97 178 HIS A CA 1
ATOM 1423 C C . HIS A 1 178 ? 12.032 21.102 -16.095 1.00 43.97 178 HIS A C 1
ATOM 1425 O O . HIS A 1 178 ? 12.933 21.932 -16.121 1.00 43.97 178 HIS A O 1
ATOM 1431 N N . SER A 1 179 ? 12.259 19.794 -15.950 1.00 34.91 179 SER A N 1
ATOM 1432 C CA . SER A 1 179 ? 13.540 19.152 -16.245 1.00 34.91 179 SER A CA 1
ATOM 1433 C C . SER A 1 179 ? 13.274 17.818 -16.962 1.00 34.91 179 SER A C 1
ATOM 1435 O O . SER A 1 179 ? 12.320 17.117 -16.612 1.00 34.91 179 SER A O 1
ATOM 1437 N N . PRO A 1 180 ? 14.017 17.499 -18.036 1.00 39.62 180 PRO A N 1
ATOM 1438 C CA . PRO A 1 180 ? 13.518 16.708 -19.147 1.00 39.62 180 PRO A CA 1
ATOM 1439 C C . PRO A 1 180 ? 13.878 15.230 -18.988 1.00 39.62 180 PRO A C 1
ATOM 1441 O O . PRO A 1 180 ? 15.029 14.842 -19.177 1.00 39.62 180 PRO A O 1
ATOM 1444 N N . ARG A 1 181 ? 12.863 14.423 -18.658 1.00 34.31 181 ARG A N 1
ATOM 1445 C CA . ARG A 1 181 ? 12.598 13.026 -19.070 1.00 34.31 181 ARG A CA 1
ATOM 1446 C C . ARG A 1 181 ? 11.644 12.432 -18.037 1.00 34.31 181 ARG A C 1
ATOM 1448 O O . ARG A 1 181 ? 12.054 11.908 -17.009 1.00 34.31 181 ARG A O 1
ATOM 1455 N N . THR A 1 182 ? 10.351 12.547 -18.316 1.00 40.28 182 THR A N 1
ATOM 1456 C CA . THR A 1 182 ? 9.278 11.865 -17.589 1.00 40.28 182 THR A CA 1
ATOM 1457 C C . THR A 1 182 ? 9.537 10.357 -17.604 1.00 40.28 182 THR A C 1
ATOM 1459 O O . THR A 1 182 ? 9.321 9.700 -18.624 1.00 40.28 182 THR A O 1
ATOM 1462 N N . CYS A 1 183 ? 10.031 9.812 -16.488 1.00 44.72 183 CYS A N 1
ATOM 1463 C CA . CYS A 1 183 ? 10.067 8.372 -16.242 1.00 44.72 183 CYS A CA 1
ATOM 1464 C C . CYS A 1 183 ? 8.603 7.889 -16.344 1.00 44.72 183 CYS A C 1
ATOM 1466 O O . CYS A 1 183 ? 7.724 8.422 -15.662 1.00 44.72 183 CYS A O 1
ATOM 1468 N N . GLN A 1 184 ? 8.319 6.957 -17.263 1.00 45.03 184 GLN A N 1
ATOM 1469 C CA . GLN A 1 184 ? 6.968 6.556 -17.712 1.00 45.03 184 GLN A CA 1
ATOM 1470 C C . GLN A 1 184 ? 6.021 6.091 -16.585 1.00 45.03 184 GLN A C 1
ATOM 1472 O O . GLN A 1 184 ? 4.820 5.953 -16.806 1.00 45.03 184 GLN A O 1
ATOM 1477 N N . ILE A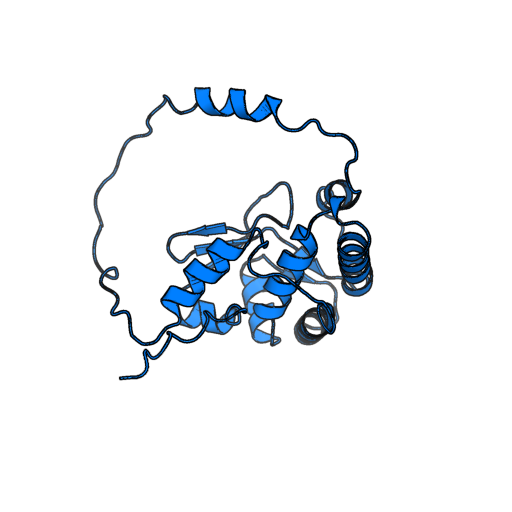 1 185 ? 6.550 5.909 -15.373 1.00 49.31 185 ILE A N 1
ATOM 1478 C CA . ILE A 1 185 ? 5.835 5.591 -14.137 1.00 49.31 185 ILE A CA 1
ATOM 1479 C C . ILE A 1 185 ? 4.694 6.592 -13.892 1.00 49.31 185 ILE A C 1
ATOM 1481 O O . ILE A 1 185 ? 3.554 6.178 -13.725 1.00 49.31 185 ILE A O 1
ATOM 1485 N N . GLN A 1 186 ? 4.945 7.908 -13.966 1.00 40.72 186 GLN A N 1
ATOM 1486 C CA . GLN A 1 186 ? 3.909 8.916 -13.668 1.00 40.72 186 GLN A CA 1
ATOM 1487 C C . GLN A 1 186 ? 2.751 8.926 -14.681 1.00 40.72 186 GLN A C 1
ATOM 1489 O O . GLN A 1 186 ? 1.613 9.185 -14.296 1.00 40.72 186 GLN A O 1
ATOM 1494 N N . ASN A 1 187 ? 3.012 8.584 -15.948 1.00 38.47 187 ASN A N 1
ATOM 1495 C CA . ASN A 1 187 ? 1.976 8.524 -16.984 1.00 38.47 187 ASN A CA 1
ATOM 1496 C C . ASN A 1 187 ? 1.112 7.256 -16.883 1.00 38.47 187 ASN A C 1
ATOM 1498 O O . ASN A 1 187 ? -0.055 7.291 -17.266 1.00 38.47 187 ASN A O 1
ATOM 1502 N N . PHE A 1 188 ? 1.647 6.157 -16.338 1.00 43.56 188 PHE A N 1
ATOM 1503 C CA . PHE A 1 188 ? 0.859 4.953 -16.049 1.00 43.56 188 PHE A CA 1
ATOM 1504 C C . PHE A 1 188 ? -0.008 5.113 -14.790 1.00 43.56 188 PHE A C 1
ATOM 1506 O O . PHE A 1 188 ? -1.136 4.635 -14.767 1.00 43.56 188 PHE A O 1
ATOM 1513 N N . CYS A 1 189 ? 0.469 5.842 -13.774 1.00 40.97 189 CYS A N 1
ATOM 1514 C CA . CYS A 1 189 ? -0.260 6.060 -12.517 1.00 40.97 189 CYS A CA 1
ATOM 1515 C C . CYS A 1 189 ? -1.512 6.958 -12.636 1.00 40.97 189 CYS A C 1
ATOM 1517 O O . CYS A 1 189 ? -2.325 6.967 -11.714 1.00 40.97 189 CYS A O 1
ATOM 1519 N N . GLY A 1 190 ? -1.645 7.742 -13.715 1.00 36.72 190 GLY A N 1
ATOM 1520 C CA . GLY A 1 190 ? -2.724 8.728 -13.899 1.00 36.72 190 GLY A CA 1
ATOM 1521 C C . GLY A 1 190 ? -4.006 8.183 -14.541 1.00 36.72 190 GLY A C 1
ATOM 1522 O O . GLY A 1 190 ? -5.063 8.805 -14.435 1.00 36.72 190 GLY A O 1
ATOM 1523 N N . ASN A 1 191 ? -3.942 7.013 -15.177 1.00 34.66 191 ASN A N 1
ATOM 1524 C CA . ASN A 1 191 ? -5.117 6.323 -15.694 1.00 34.66 191 ASN A CA 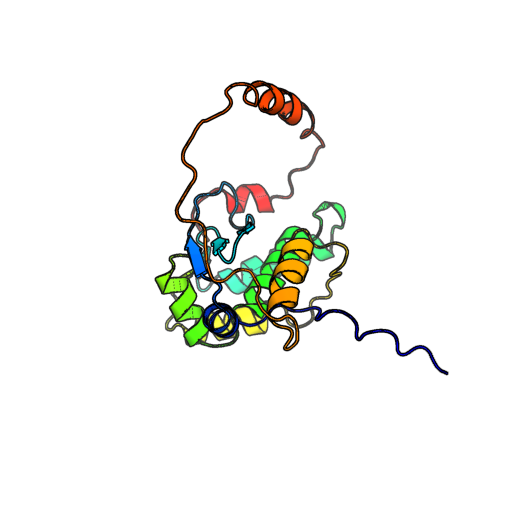1
ATOM 1525 C C . ASN A 1 191 ? -5.498 5.241 -14.688 1.00 34.66 191 ASN A C 1
ATOM 1527 O O . ASN A 1 191 ? -4.653 4.445 -14.307 1.00 34.66 191 ASN A O 1
ATOM 1531 N N . ASN A 1 192 ? -6.757 5.220 -14.252 1.00 37.59 192 ASN A N 1
ATOM 1532 C CA . ASN A 1 192 ? -7.326 4.318 -13.237 1.00 37.59 192 ASN A CA 1
ATOM 1533 C C . ASN A 1 192 ? -7.320 2.811 -13.622 1.00 37.59 192 ASN A C 1
ATOM 1535 O O . ASN A 1 192 ? -8.260 2.093 -13.296 1.00 37.59 192 ASN A O 1
ATOM 1539 N N . TYR A 1 193 ? -6.299 2.335 -14.333 1.00 34.34 193 TYR A N 1
ATOM 1540 C CA . TYR A 1 193 ? -6.109 0.966 -14.790 1.00 34.34 193 TYR A CA 1
ATOM 1541 C C . TYR A 1 193 ? -4.737 0.460 -14.323 1.00 34.34 193 TYR A C 1
ATOM 1543 O O . TYR A 1 193 ? -3.749 0.518 -15.056 1.00 34.34 193 TYR A O 1
ATOM 1551 N N . ILE A 1 194 ? -4.705 -0.032 -13.085 1.00 42.59 194 ILE A N 1
ATOM 1552 C CA . ILE A 1 194 ? -3.741 -1.018 -12.569 1.00 42.59 194 ILE A CA 1
ATOM 1553 C C . ILE A 1 194 ? -4.559 -2.196 -12.032 1.00 42.59 194 ILE A C 1
ATOM 1555 O O . ILE A 1 194 ? -5.631 -1.910 -11.459 1.00 42.59 194 ILE A O 1
#

Secondary structure (DSSP, 8-state):
----PPPPPPSSPPPHHHHHHTT-EEEE---SSTT--EEETTEEEE--EEE-TTHHHHHHHHHHHHHH-GGG-SHHHHHHHHHHHH-SSHHHHHHHHHTTSEEE-SS-HHHHHHHHHHHTTT----GGG-TTHHHHHHHHHHTSTT-----SS----------GGGGSGGGTGGGS---S---THHHHHTSS--

Sequence (194 aa):
MPQHKPPPPPKTIPTAIALQEAGIKFQRRKASSFLEVTYKQGLMEMPRVTVSHYTNSLFRYFIALEHYDPKCGSHFTSYCIFMDSLINTRKDVKLLSQSGIIEHVLGSDKEVAILFNNLCRGVTWDFNNCYLAEIFKGVNKLSRPGTENRQTRAVSSIFTPVNPELTEVKNEIHKGYHSPRTCQIQNFCGNNYI

pLDDT: mean 74.35, std 26.03, range [26.22, 98.69]

Mean predicted aligned error: 12.79 Å